Protein AF-A0A1A8B8C8-F1 (afdb_monomer)

Solvent-accessible surface area (backbone atoms only — not comparable to full-atom values): 16300 Å² total; per-residue (Å²): 107,72,62,60,54,46,64,74,35,73,63,42,61,45,40,75,76,44,32,48,76,72,12,60,69,81,71,80,80,69,84,90,75,93,79,81,90,86,84,92,74,84,78,77,82,74,82,76,40,44,50,85,82,55,49,75,66,53,51,50,51,52,51,44,52,51,49,52,54,51,50,50,56,37,39,75,72,53,24,29,46,66,52,97,85,67,53,76,43,76,30,70,55,30,48,44,33,63,75,56,69,55,53,68,74,34,51,59,53,58,73,66,64,87,26,77,46,47,61,67,50,50,47,54,54,61,29,66,29,61,90,50,68,84,53,76,72,57,79,86,54,41,62,62,53,34,45,41,39,58,50,95,91,53,86,45,31,89,76,58,67,81,82,71,71,82,45,38,42,51,48,46,36,51,42,54,35,26,46,28,67,70,48,89,68,84,52,66,68,60,44,52,49,40,54,53,47,43,67,53,40,35,44,52,31,44,44,50,24,56,49,49,68,71,48,91,63,93,27,62,55,24,31,52,33,29,46,50,48,25,49,22,44,70,56,49,29,44,94,85,43,50,58,50,54,45,67,43,86,93,36,47,71,69,57,24,48,52,36,41,76,73,66,39,38,43,68,69,51,55,70,70,46,57,70,74,68,74,75,109

Secondary structure (DSSP, 8-state):
-HHHHHHTSHHHHHHHH-HHHH-S------------------------S--TT--HHHHHHHHHHHHHHHHHHHHHTTSEEE-TT--EEE-HHHHHHHHHT--HHHHHHHTT--S---HHHHHHHHHT-GGGTT----TTTHHHHHHHH--SSS---SSPPSSS--SHHHHHHHHHHHHHTT-----HHHHHHHHHHHHHHHHHHHHHHHHHHT-SS--HHHHHHHHHHHHHHHHTS-TT-S-GGGGSTT--HHHHHHHHHTT--SHHHHHHS-HHHH--

Organism: Nothobranchius furzeri (NCBI:txid105023)

Sequence (280 aa):
MALDWIRSTYLYIRALKNPTHYGQSVTRRSPSSNCGQLLMDPPLHFSSGFSADLDRCGIEAKLQELCLKNLNALSAIDLIRMDEDINIKPTEAGRLMARFCIAFDTMEQFSKVVGTESLFDLVSLVSKSREFSDIQLRVNEKRALNTLNRDKNRRTIRFPLEGKIKTSEMKVNCLIQAQMSSISIQDFGLTQDTAKIFRIGMRISKCLSEFLSHRSEAVFPALLNSLILAKCFRAKIWENSHFVS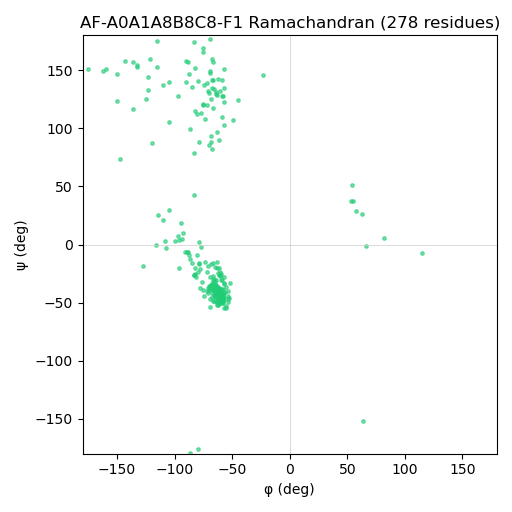KQLEKIGQTLSTAMVNAGLTTFSQIEQTNPRELEL

pLDDT: mean 87.82, std 18.14, range [27.75, 98.75]

Structure (mmCIF, N/CA/C/O backbone):
data_AF-A0A1A8B8C8-F1
#
_entry.id   AF-A0A1A8B8C8-F1
#
loop_
_atom_site.group_PDB
_atom_site.id
_atom_site.type_symbol
_atom_site.label_atom_id
_atom_site.label_alt_id
_atom_site.label_comp_id
_atom_site.label_asym_id
_atom_site.label_entity_id
_atom_site.label_seq_id
_atom_site.pdbx_PDB_ins_code
_atom_site.Cartn_x
_atom_site.Cartn_y
_atom_site.Cartn_z
_atom_site.occupancy
_atom_site.B_iso_or_equiv
_atom_site.auth_seq_id
_atom_site.auth_comp_id
_atom_site.auth_asym_id
_atom_site.auth_atom_id
_atom_site.pdbx_PDB_model_num
ATOM 1 N N . MET A 1 1 ? 23.847 -11.442 -20.830 1.00 74.56 1 MET A N 1
ATOM 2 C CA . MET A 1 1 ? 22.915 -11.925 -19.778 1.00 74.56 1 MET A CA 1
ATOM 3 C C . MET A 1 1 ? 21.501 -11.349 -19.895 1.00 74.56 1 MET A C 1
ATOM 5 O O . MET A 1 1 ? 20.608 -12.098 -20.264 1.00 74.56 1 MET A O 1
ATOM 9 N N . ALA A 1 2 ? 21.247 -10.059 -19.615 1.00 84.75 2 ALA A N 1
ATOM 10 C CA . ALA A 1 2 ? 19.875 -9.511 -19.651 1.00 84.75 2 ALA A CA 1
ATOM 11 C C . ALA A 1 2 ? 19.244 -9.531 -21.060 1.00 84.75 2 ALA A C 1
ATOM 13 O O . ALA A 1 2 ? 18.091 -9.923 -21.223 1.00 84.75 2 ALA A O 1
ATOM 14 N N . LEU A 1 3 ? 20.021 -9.173 -22.089 1.00 87.00 3 LEU A N 1
ATOM 15 C CA . LEU A 1 3 ? 19.570 -9.242 -23.482 1.00 87.00 3 LEU A CA 1
ATOM 16 C C . LEU A 1 3 ? 19.304 -10.688 -23.930 1.00 87.00 3 LEU A C 1
ATOM 18 O O . LEU A 1 3 ? 18.315 -10.942 -24.609 1.00 87.00 3 LEU A O 1
ATOM 22 N N . ASP A 1 4 ? 20.136 -11.642 -23.506 1.00 90.81 4 ASP A N 1
ATOM 23 C CA . ASP A 1 4 ? 19.942 -13.068 -23.813 1.00 90.81 4 ASP A CA 1
ATOM 24 C C . ASP A 1 4 ? 18.659 -13.607 -23.186 1.00 90.81 4 ASP A C 1
ATOM 26 O O . ASP A 1 4 ? 17.907 -14.337 -23.830 1.00 90.81 4 ASP A O 1
ATOM 30 N N . TRP A 1 5 ? 18.351 -13.170 -21.963 1.00 91.44 5 TRP A N 1
ATOM 31 C CA . TRP A 1 5 ? 17.059 -13.450 -21.355 1.00 91.44 5 TRP A CA 1
ATOM 32 C C . TRP A 1 5 ? 15.914 -12.847 -22.178 1.00 91.44 5 TRP A C 1
ATOM 34 O O . TRP A 1 5 ? 14.986 -13.581 -22.512 1.00 91.44 5 TRP A O 1
ATOM 44 N N . ILE A 1 6 ? 15.990 -11.576 -22.602 1.00 91.62 6 ILE A N 1
ATOM 45 C CA . ILE A 1 6 ? 14.955 -10.969 -23.464 1.00 91.62 6 ILE A CA 1
ATOM 46 C C . ILE A 1 6 ? 14.761 -11.766 -24.758 1.00 91.62 6 ILE A C 1
ATOM 48 O O . ILE A 1 6 ? 13.614 -12.000 -25.140 1.00 91.62 6 ILE A O 1
ATOM 52 N N . ARG A 1 7 ? 15.838 -12.230 -25.404 1.00 92.19 7 ARG A N 1
ATOM 53 C CA . ARG A 1 7 ? 15.776 -13.047 -26.633 1.00 92.19 7 ARG A CA 1
ATOM 54 C C . ARG A 1 7 ? 14.956 -14.332 -26.461 1.00 92.19 7 ARG A C 1
ATOM 56 O O . ARG A 1 7 ? 14.355 -14.796 -27.425 1.00 92.19 7 ARG A O 1
ATOM 63 N N . SER A 1 8 ? 14.880 -14.872 -25.243 1.00 94.56 8 SER A N 1
ATOM 64 C CA . SER A 1 8 ? 14.061 -16.050 -24.917 1.00 94.56 8 SER A CA 1
ATOM 65 C C . SER A 1 8 ? 12.570 -15.748 -24.693 1.00 94.56 8 SER A C 1
ATOM 67 O O . SER A 1 8 ? 11.760 -16.664 -24.566 1.00 94.56 8 SER A O 1
ATOM 69 N N . THR A 1 9 ? 12.178 -14.471 -24.630 1.00 94.88 9 THR A N 1
ATOM 70 C CA . THR A 1 9 ? 10.810 -14.070 -24.277 1.00 94.88 9 THR A CA 1
ATOM 71 C C . THR A 1 9 ? 9.873 -13.988 -25.480 1.00 94.88 9 THR A C 1
ATOM 73 O O . THR A 1 9 ? 10.268 -13.720 -26.617 1.00 94.88 9 THR A O 1
ATOM 76 N N . TYR A 1 10 ? 8.572 -14.097 -25.202 1.00 93.19 10 TYR A N 1
ATOM 77 C CA . TYR A 1 10 ? 7.525 -13.831 -26.191 1.00 93.19 10 TYR A CA 1
ATOM 78 C C . TYR A 1 10 ? 7.587 -12.400 -26.756 1.00 93.19 10 TYR A C 1
ATOM 80 O O . TYR A 1 10 ? 7.263 -12.188 -27.924 1.00 93.19 10 TYR A O 1
ATOM 88 N N . LEU A 1 11 ? 8.049 -11.425 -25.960 1.00 90.56 11 LEU A N 1
ATOM 89 C CA . LEU A 1 11 ? 8.234 -10.044 -26.408 1.00 90.56 11 LEU A CA 1
ATOM 90 C C . LEU A 1 11 ? 9.208 -9.966 -27.589 1.00 90.56 11 LEU A C 1
ATOM 92 O O . LEU A 1 11 ? 8.879 -9.323 -28.579 1.00 90.56 11 LEU A O 1
ATOM 96 N N . TYR A 1 12 ? 10.356 -10.649 -27.521 1.00 91.25 12 TYR A N 1
ATOM 97 C CA . TYR A 1 12 ? 11.343 -10.648 -28.607 1.00 91.25 12 TYR A CA 1
ATOM 98 C C . TYR A 1 12 ? 10.759 -11.221 -29.902 1.00 91.25 12 TYR A C 1
ATOM 100 O O . TYR A 1 12 ? 10.816 -10.577 -30.949 1.00 91.25 12 TYR A O 1
ATOM 108 N N . ILE A 1 13 ? 10.093 -12.378 -29.818 1.00 91.75 13 ILE A N 1
ATOM 109 C CA . ILE A 1 13 ? 9.438 -13.018 -30.972 1.00 91.75 13 ILE A CA 1
ATOM 110 C C . ILE A 1 13 ? 8.424 -12.067 -31.624 1.00 91.75 13 ILE A C 1
ATOM 112 O O . ILE A 1 13 ? 8.314 -12.006 -32.850 1.00 91.75 13 ILE A O 1
ATOM 116 N N . ARG A 1 14 ? 7.660 -11.324 -30.818 1.00 91.25 14 ARG A N 1
ATOM 117 C CA . ARG A 1 14 ? 6.633 -10.404 -31.316 1.00 91.25 14 ARG A CA 1
ATOM 118 C C . ARG A 1 14 ? 7.195 -9.092 -31.843 1.00 91.25 14 ARG A C 1
ATOM 120 O O . ARG A 1 14 ? 6.685 -8.616 -32.855 1.00 91.25 14 ARG A O 1
ATOM 127 N N . ALA A 1 15 ? 8.230 -8.552 -31.210 1.00 88.44 15 ALA A N 1
ATOM 128 C CA . ALA A 1 15 ? 8.924 -7.360 -31.678 1.00 88.44 15 ALA A CA 1
ATOM 129 C C . ALA A 1 15 ? 9.529 -7.589 -33.070 1.00 88.44 15 ALA A C 1
ATOM 131 O O . ALA A 1 15 ? 9.398 -6.722 -33.921 1.00 88.44 15 ALA A O 1
ATOM 132 N N . LEU A 1 16 ? 10.079 -8.780 -33.342 1.00 87.62 16 LEU A N 1
ATOM 133 C CA . LEU A 1 16 ? 10.578 -9.141 -34.676 1.00 87.62 16 LEU A CA 1
ATOM 134 C C . LEU A 1 16 ? 9.471 -9.259 -35.734 1.00 87.62 16 LEU A C 1
ATOM 136 O O . LEU A 1 16 ? 9.679 -8.894 -36.885 1.00 87.62 16 LEU A O 1
ATOM 140 N N . LYS A 1 17 ? 8.297 -9.785 -35.365 1.00 89.00 17 LYS A N 1
ATOM 141 C CA . LYS A 1 17 ? 7.188 -10.009 -36.312 1.00 89.00 17 LYS A CA 1
ATOM 142 C C . LYS A 1 17 ? 6.356 -8.759 -36.594 1.00 89.00 17 LYS A C 1
ATOM 144 O O . LYS A 1 17 ? 5.722 -8.688 -37.640 1.00 89.00 17 LYS A O 1
ATOM 149 N N . ASN A 1 18 ? 6.287 -7.822 -35.651 1.00 86.81 18 ASN A N 1
ATOM 150 C CA . ASN A 1 18 ? 5.537 -6.579 -35.813 1.00 86.81 18 ASN A CA 1
ATOM 151 C C . ASN A 1 18 ? 6.212 -5.419 -35.053 1.00 86.81 18 ASN A C 1
ATOM 153 O O . ASN A 1 18 ? 5.705 -5.008 -34.006 1.00 86.81 18 ASN A O 1
ATOM 157 N N . PRO A 1 19 ? 7.342 -4.890 -35.555 1.00 82.62 19 PRO A N 1
ATOM 158 C CA . PRO A 1 19 ? 8.134 -3.886 -34.841 1.00 82.62 19 PRO A CA 1
ATOM 159 C C . PRO A 1 19 ? 7.345 -2.603 -34.557 1.00 82.62 19 PRO A C 1
ATOM 161 O O . PRO A 1 19 ? 7.345 -2.114 -33.429 1.00 82.62 19 PRO A O 1
ATOM 164 N N . THR A 1 20 ? 6.584 -2.115 -35.543 1.00 82.25 20 THR A N 1
ATOM 165 C CA . THR A 1 20 ? 5.824 -0.852 -35.458 1.00 82.25 20 THR A CA 1
ATOM 166 C C . THR A 1 20 ? 4.874 -0.788 -34.261 1.00 82.25 20 THR A C 1
ATOM 168 O O . THR A 1 20 ? 4.755 0.255 -33.619 1.00 82.25 20 THR A O 1
ATOM 171 N N . HIS A 1 21 ? 4.243 -1.911 -33.904 1.00 83.06 21 HIS A N 1
ATOM 172 C CA . HIS A 1 21 ? 3.350 -1.999 -32.749 1.00 83.06 21 HIS A CA 1
ATOM 173 C C . HIS A 1 21 ? 4.082 -1.767 -31.419 1.00 83.06 21 HIS A C 1
ATOM 175 O O . HIS A 1 21 ? 3.535 -1.159 -30.503 1.00 83.06 21 HIS A O 1
ATOM 181 N N . TYR A 1 22 ? 5.321 -2.245 -31.294 1.00 79.19 22 TYR A N 1
ATOM 182 C CA . TYR A 1 22 ? 6.123 -2.095 -30.076 1.00 79.19 22 TYR A CA 1
ATOM 183 C C . TYR A 1 22 ? 6.911 -0.780 -30.051 1.00 79.19 22 TYR A C 1
ATOM 185 O O . TYR A 1 22 ? 7.482 -0.428 -29.021 1.00 79.19 22 TYR A O 1
ATOM 193 N N . GLY A 1 23 ? 6.933 -0.052 -31.173 1.00 66.62 23 GLY A N 1
ATOM 194 C CA . GLY A 1 23 ? 7.624 1.220 -31.348 1.00 66.62 23 GLY A CA 1
ATOM 195 C C . GLY A 1 23 ? 6.838 2.470 -31.011 1.00 66.62 23 GLY A C 1
ATOM 196 O O . GLY A 1 23 ? 7.403 3.556 -31.000 1.00 66.62 23 GLY A O 1
ATOM 197 N N . GLN A 1 24 ? 5.554 2.367 -30.706 1.00 55.25 24 GLN A N 1
ATOM 198 C CA . GLN A 1 24 ? 4.815 3.535 -30.250 1.00 55.25 24 GLN A CA 1
ATOM 199 C C . GLN A 1 24 ? 5.185 3.796 -28.791 1.00 55.25 24 GLN A C 1
ATOM 201 O O . GLN A 1 24 ? 4.911 2.985 -27.905 1.00 55.25 24 GLN A O 1
ATOM 206 N N . SER A 1 25 ? 5.858 4.916 -28.537 1.00 45.47 25 SER A N 1
ATOM 207 C CA . SER A 1 25 ? 6.185 5.334 -27.183 1.00 45.47 25 SER A CA 1
ATOM 208 C C . SER A 1 25 ? 4.897 5.455 -26.364 1.00 45.47 25 SER A C 1
ATOM 210 O O . SER A 1 25 ? 3.983 6.214 -26.689 1.00 45.47 25 SER A O 1
ATOM 212 N N . VAL A 1 26 ? 4.833 4.709 -25.258 1.00 39.47 26 VAL A N 1
ATOM 213 C CA . VAL A 1 26 ? 3.895 4.980 -24.167 1.00 39.47 26 VAL A CA 1
ATOM 214 C C . VAL A 1 26 ? 4.337 6.302 -23.545 1.00 39.47 26 VAL A C 1
ATOM 216 O O . VAL A 1 26 ? 5.069 6.344 -22.557 1.00 39.47 26 VAL A O 1
ATOM 219 N N . THR A 1 27 ? 3.936 7.412 -24.156 1.00 35.84 27 THR A N 1
ATOM 220 C CA . THR A 1 27 ? 3.904 8.699 -23.472 1.00 35.84 27 THR A CA 1
ATOM 221 C C . THR A 1 27 ? 2.975 8.509 -22.277 1.00 35.84 27 THR A C 1
ATOM 223 O O . THR A 1 27 ? 1.776 8.271 -22.436 1.00 35.84 27 THR A O 1
ATOM 226 N N . ARG A 1 28 ? 3.537 8.510 -21.059 1.00 34.06 28 ARG A N 1
ATOM 227 C CA . ARG A 1 28 ? 2.761 8.531 -19.812 1.00 34.06 28 ARG A CA 1
ATOM 228 C C . ARG A 1 28 ? 1.736 9.664 -19.945 1.00 34.06 28 ARG A C 1
ATOM 230 O O . ARG A 1 28 ? 2.107 10.831 -19.889 1.00 34.06 28 ARG A O 1
ATOM 237 N N . ARG A 1 29 ? 0.455 9.332 -20.136 1.00 27.75 29 ARG A N 1
ATOM 238 C CA . ARG A 1 29 ? -0.636 10.300 -19.989 1.00 27.75 29 ARG A CA 1
ATOM 239 C C . ARG A 1 29 ? -0.724 10.657 -18.509 1.00 27.75 29 ARG A C 1
ATOM 241 O O . ARG A 1 29 ? -1.379 9.960 -17.739 1.00 27.75 29 ARG A O 1
ATOM 248 N N . SER A 1 30 ? -0.044 11.724 -18.111 1.00 30.61 30 SER A N 1
ATOM 249 C CA . SER A 1 30 ? -0.405 12.466 -16.906 1.00 30.61 30 SER A CA 1
ATOM 250 C C . SER A 1 30 ? -1.822 13.032 -17.098 1.00 30.61 30 SER A C 1
ATOM 252 O O . SER A 1 30 ? -2.162 13.428 -18.219 1.00 30.61 30 SER A O 1
ATOM 254 N N . PRO A 1 31 ? -2.675 13.068 -16.061 1.00 34.56 31 PRO A N 1
ATOM 255 C CA . PRO A 1 31 ? -3.984 13.686 -16.181 1.00 34.56 31 PRO A CA 1
ATOM 256 C C . PRO A 1 31 ? -3.823 15.192 -16.414 1.00 34.56 31 PRO A C 1
ATOM 258 O O . PRO A 1 31 ? -3.031 15.863 -15.761 1.00 34.56 31 PRO A O 1
ATOM 261 N N . SER A 1 32 ? -4.582 15.685 -17.384 1.00 33.28 32 SER A N 1
ATOM 262 C CA . SER A 1 32 ? -4.651 17.062 -17.867 1.00 33.28 32 SER A CA 1
ATOM 263 C C . SER A 1 32 ? -4.716 18.128 -16.767 1.00 33.28 32 SER A C 1
ATOM 265 O O . SER A 1 32 ? -5.678 18.170 -15.997 1.00 33.28 32 SER A O 1
ATOM 267 N N . SER A 1 33 ? -3.775 19.070 -16.804 1.00 32.53 33 SER A N 1
ATOM 268 C CA . SER A 1 33 ? -3.939 20.426 -16.277 1.00 32.53 33 SER A CA 1
ATOM 269 C C . SER A 1 33 ? -3.359 21.425 -17.283 1.00 32.53 33 SER A C 1
ATOM 271 O O . SER A 1 33 ? -2.169 21.382 -17.584 1.00 32.53 33 SER A O 1
ATOM 273 N N . ASN A 1 34 ? -4.224 22.287 -17.821 1.00 36.62 34 ASN A N 1
ATOM 274 C CA . ASN A 1 34 ? -3.887 23.408 -18.700 1.00 36.62 34 ASN A CA 1
ATOM 275 C C . ASN A 1 34 ? -2.886 24.375 -18.043 1.00 36.62 34 ASN A C 1
ATOM 277 O O . ASN A 1 34 ? -3.140 24.820 -16.926 1.00 36.62 34 ASN A O 1
ATOM 281 N N . CYS A 1 35 ? -1.848 24.794 -18.775 1.00 29.64 35 CYS A N 1
ATOM 282 C CA . CYS A 1 35 ? -1.319 26.166 -18.745 1.00 29.64 35 CYS A CA 1
ATOM 283 C C . CYS A 1 35 ? -0.443 26.430 -19.989 1.00 29.64 35 CYS A C 1
ATOM 285 O O . CYS A 1 35 ? 0.111 25.494 -20.556 1.00 29.64 35 CYS A O 1
ATOM 287 N N . GLY A 1 36 ? -0.410 27.685 -20.441 1.00 30.64 36 GLY A N 1
ATOM 288 C CA . GLY A 1 36 ? -0.036 28.130 -21.790 1.00 30.64 36 GLY A CA 1
ATOM 289 C C . GLY A 1 36 ? 1.454 28.128 -22.180 1.00 30.64 36 GLY A C 1
ATOM 290 O O . GLY A 1 36 ? 2.340 28.043 -21.337 1.00 30.64 36 GLY A O 1
ATOM 291 N N . GLN A 1 37 ? 1.653 28.260 -23.504 1.00 30.78 37 GLN A N 1
ATOM 292 C CA . GLN A 1 37 ? 2.805 28.787 -24.277 1.00 30.78 37 GLN A CA 1
ATOM 293 C C . GLN A 1 37 ? 3.722 29.758 -23.485 1.00 30.78 37 GLN A C 1
ATOM 295 O O . GLN A 1 37 ? 3.198 30.551 -22.714 1.00 30.78 37 GLN A O 1
ATOM 300 N N . LEU A 1 38 ? 5.054 29.865 -23.621 1.00 28.75 38 LEU A N 1
ATOM 301 C CA . LEU A 1 38 ? 6.062 29.740 -24.700 1.00 28.75 38 LEU A CA 1
ATOM 302 C C . LEU A 1 38 ? 7.438 29.483 -24.014 1.00 28.75 38 LEU A C 1
ATOM 304 O O . LEU A 1 38 ? 7.618 29.925 -22.886 1.00 28.75 38 LEU A O 1
ATOM 308 N N . LEU A 1 39 ? 8.428 28.785 -24.585 1.00 28.89 39 LEU A N 1
ATOM 309 C CA . LEU A 1 39 ? 9.431 29.313 -25.528 1.00 28.89 39 LEU A CA 1
ATOM 310 C C . LEU A 1 39 ? 10.320 28.161 -26.045 1.00 28.89 39 LEU A C 1
ATOM 312 O O . LEU A 1 39 ? 10.503 27.149 -25.376 1.00 28.89 39 LEU A O 1
ATOM 316 N N . MET A 1 40 ? 10.816 28.351 -27.265 1.00 31.88 40 MET A N 1
ATOM 317 C CA . MET A 1 40 ? 11.578 27.424 -28.101 1.00 31.88 40 MET A CA 1
ATOM 318 C C . MET A 1 40 ? 12.933 27.002 -27.519 1.00 31.88 40 MET A C 1
ATOM 320 O O . MET A 1 40 ? 13.780 27.856 -27.291 1.00 31.88 40 MET A O 1
ATOM 324 N N . ASP A 1 41 ? 13.159 25.689 -27.481 1.00 30.14 41 ASP A N 1
ATOM 325 C CA . ASP A 1 41 ? 14.469 25.057 -27.665 1.00 30.14 41 ASP A CA 1
ATOM 326 C C . ASP A 1 41 ? 14.354 24.051 -28.833 1.00 30.14 41 ASP A C 1
ATOM 328 O O . ASP A 1 41 ? 13.286 23.455 -29.024 1.00 30.14 41 ASP A O 1
ATOM 332 N N . PRO A 1 42 ? 15.397 23.876 -29.666 1.00 32.47 42 PRO A N 1
ATOM 333 C CA . PRO A 1 42 ? 15.309 23.103 -30.904 1.00 32.47 42 PRO A CA 1
ATOM 334 C C . PRO A 1 42 ? 15.081 21.609 -30.612 1.00 32.47 42 PRO A C 1
ATOM 336 O O . PRO A 1 42 ? 15.776 21.037 -29.767 1.00 32.47 42 PRO A O 1
ATOM 339 N N . PRO A 1 43 ? 14.151 20.924 -31.306 1.00 37.50 43 PRO A N 1
ATOM 340 C CA . PRO A 1 43 ? 13.923 19.512 -31.058 1.00 37.50 43 PRO A CA 1
ATOM 341 C C . PRO A 1 43 ? 15.079 18.700 -31.648 1.00 37.50 43 PRO A C 1
ATOM 343 O O . PRO A 1 43 ? 15.169 18.496 -32.859 1.00 37.50 43 PRO A O 1
ATOM 346 N N . LEU A 1 44 ? 15.933 18.157 -30.779 1.00 32.03 44 LEU A N 1
ATOM 347 C CA . LEU A 1 44 ? 16.597 16.892 -31.075 1.00 32.03 44 LEU A CA 1
ATOM 348 C C . LEU A 1 44 ? 15.480 15.875 -31.330 1.00 32.03 44 LEU A C 1
ATOM 350 O O . LEU A 1 44 ? 14.809 15.431 -30.398 1.00 32.03 44 LEU A O 1
ATOM 354 N N . HIS A 1 45 ? 15.229 15.564 -32.601 1.00 36.19 45 HIS A N 1
ATOM 355 C CA . HIS A 1 45 ? 14.251 14.566 -33.017 1.00 36.19 45 HIS A CA 1
ATOM 356 C C . HIS A 1 45 ? 14.649 13.193 -32.455 1.00 36.19 45 HIS A C 1
ATOM 358 O O . HIS A 1 45 ? 15.382 12.418 -33.066 1.00 36.19 45 HIS A O 1
ATOM 364 N N . PHE A 1 46 ? 14.156 12.888 -31.258 1.00 35.78 46 PHE A N 1
ATOM 365 C CA . PHE A 1 46 ? 14.319 11.602 -30.600 1.00 35.78 46 PHE A CA 1
ATOM 366 C C . PHE A 1 46 ? 13.318 10.615 -31.216 1.00 35.78 46 PHE A C 1
ATOM 368 O O . PHE A 1 46 ? 12.186 10.465 -30.748 1.00 35.78 46 PHE A O 1
ATOM 375 N N . SER A 1 47 ? 13.719 9.944 -32.298 1.00 39.81 47 SER A N 1
ATOM 376 C CA . SER A 1 47 ? 12.973 8.802 -32.840 1.00 39.81 47 SER A CA 1
ATOM 377 C C . SER A 1 47 ? 13.100 7.619 -31.867 1.00 39.81 47 SER A C 1
ATOM 379 O O . SER A 1 47 ? 14.014 6.796 -31.929 1.00 39.81 47 SER A O 1
ATOM 381 N N . SER A 1 48 ? 12.215 7.602 -30.870 1.00 50.69 48 SER A N 1
ATOM 382 C CA . SER A 1 48 ? 12.203 6.673 -29.728 1.00 50.69 48 SER A CA 1
ATOM 383 C C . SER A 1 48 ? 11.303 5.452 -29.946 1.00 50.69 48 SER A C 1
ATOM 385 O O . SER A 1 48 ? 10.936 4.771 -28.990 1.00 50.69 48 SER A O 1
ATOM 387 N N . GLY A 1 49 ? 10.959 5.164 -31.200 1.00 53.09 49 GLY A N 1
ATOM 388 C CA . GLY A 1 49 ? 10.131 4.032 -31.578 1.00 53.09 49 GLY A CA 1
ATOM 389 C C . GLY A 1 49 ? 10.854 3.008 -32.434 1.00 53.09 49 GLY A C 1
ATOM 390 O O . GLY A 1 49 ? 11.779 3.345 -33.168 1.00 53.09 49 GLY A O 1
ATOM 391 N N . PHE A 1 50 ? 10.414 1.752 -32.365 1.00 56.34 50 PHE A N 1
ATOM 392 C CA . PHE A 1 50 ? 10.692 0.777 -33.407 1.00 56.34 50 PHE A CA 1
ATOM 393 C C . PHE A 1 50 ? 10.033 1.257 -34.719 1.00 56.34 50 PHE A C 1
ATOM 395 O O . PHE A 1 50 ? 8.822 1.102 -34.888 1.00 56.34 50 PHE A O 1
ATOM 402 N N . SER A 1 51 ? 10.782 1.917 -35.609 1.00 59.97 51 SER A N 1
ATOM 403 C CA . SER A 1 51 ? 10.269 2.324 -36.924 1.00 59.97 51 SER A CA 1
ATOM 404 C C . SER A 1 51 ? 10.005 1.097 -37.807 1.00 59.97 51 SER A C 1
ATOM 406 O O . SER A 1 51 ? 10.523 0.009 -37.548 1.00 59.97 51 SER A O 1
ATOM 408 N N . ALA A 1 52 ? 9.172 1.261 -38.841 1.00 57.88 52 ALA A N 1
ATOM 409 C CA . ALA A 1 52 ? 8.803 0.176 -39.756 1.00 57.88 52 ALA A CA 1
ATOM 410 C C . ALA A 1 52 ? 10.005 -0.432 -40.500 1.00 57.88 52 ALA A C 1
ATOM 412 O O . ALA A 1 52 ? 9.952 -1.601 -40.870 1.00 57.88 52 ALA A O 1
ATOM 413 N N . ASP A 1 53 ? 11.086 0.339 -40.640 1.00 62.66 53 ASP A N 1
ATOM 414 C CA . ASP A 1 53 ? 12.282 -0.026 -41.404 1.00 62.66 53 ASP A CA 1
ATOM 415 C C . ASP A 1 53 ? 13.417 -0.595 -40.537 1.00 62.66 53 ASP A C 1
ATOM 417 O O . ASP A 1 53 ? 14.530 -0.781 -41.027 1.00 62.66 53 ASP A O 1
ATOM 421 N N . LEU A 1 54 ? 13.185 -0.851 -39.241 1.00 69.81 54 LEU A N 1
ATOM 422 C CA . LEU A 1 54 ? 14.211 -1.486 -38.412 1.00 69.81 54 LEU A CA 1
ATOM 423 C C . LEU A 1 54 ? 14.367 -2.952 -38.796 1.00 69.81 54 LEU A C 1
ATOM 425 O O . LEU A 1 54 ? 13.452 -3.765 -38.649 1.00 69.81 54 LEU A O 1
ATOM 429 N N . ASP A 1 55 ? 15.578 -3.290 -39.212 1.00 80.25 55 ASP A N 1
ATOM 430 C CA . ASP A 1 55 ? 16.016 -4.664 -39.335 1.00 80.25 55 ASP A CA 1
ATOM 431 C C . ASP A 1 55 ? 16.171 -5.326 -37.950 1.00 80.25 55 ASP A C 1
ATOM 433 O O . ASP A 1 55 ? 16.003 -4.721 -36.882 1.00 80.25 55 ASP A O 1
ATOM 437 N N . ARG A 1 56 ? 16.505 -6.619 -37.955 1.00 83.94 56 ARG A N 1
ATOM 438 C CA . ARG A 1 56 ? 16.738 -7.385 -36.724 1.00 83.94 56 ARG A CA 1
ATOM 439 C C . ARG A 1 56 ? 17.778 -6.716 -35.817 1.00 83.94 56 ARG A C 1
ATOM 441 O O . ARG A 1 56 ? 17.591 -6.703 -34.601 1.00 83.94 56 ARG A O 1
ATOM 448 N N . CYS A 1 57 ? 18.845 -6.164 -36.396 1.00 85.38 57 CYS A N 1
ATOM 449 C CA . CYS A 1 57 ? 19.907 -5.479 -35.663 1.00 85.38 57 CYS A CA 1
ATOM 450 C C . CYS A 1 57 ? 19.383 -4.221 -34.961 1.00 85.38 57 CYS A C 1
ATOM 452 O O . CYS A 1 57 ? 19.656 -4.020 -33.778 1.00 85.38 57 CYS A O 1
ATOM 454 N N . GLY A 1 58 ? 18.568 -3.418 -35.644 1.00 84.94 58 GLY A N 1
ATOM 455 C CA . GLY A 1 58 ? 17.916 -2.244 -35.077 1.00 84.94 58 GLY A CA 1
ATOM 456 C C . GLY A 1 58 ? 16.971 -2.585 -33.921 1.00 84.94 58 GLY A C 1
ATOM 457 O O . GLY A 1 58 ? 16.969 -1.902 -32.895 1.00 84.94 58 GLY A O 1
ATOM 458 N N . ILE A 1 59 ? 16.213 -3.680 -34.037 1.00 85.12 59 ILE A N 1
ATOM 459 C CA . ILE A 1 59 ? 15.345 -4.171 -32.955 1.00 85.12 59 ILE A CA 1
ATOM 460 C C . ILE A 1 59 ? 16.176 -4.610 -31.744 1.00 85.12 59 ILE A C 1
ATOM 462 O O . ILE A 1 59 ? 15.849 -4.260 -30.608 1.00 85.12 59 ILE A O 1
ATOM 466 N N . GLU A 1 60 ? 17.266 -5.346 -31.967 1.00 88.94 60 GLU A N 1
ATOM 467 C CA . GLU A 1 60 ? 18.167 -5.761 -30.888 1.00 88.94 60 GLU A CA 1
ATOM 468 C C . GLU A 1 60 ? 18.833 -4.572 -30.197 1.00 88.94 60 GLU A C 1
ATOM 470 O O . GLU A 1 60 ? 18.862 -4.538 -28.967 1.00 88.94 60 GLU A O 1
ATOM 475 N N . ALA A 1 61 ? 19.268 -3.560 -30.952 1.00 88.38 61 ALA A N 1
ATOM 476 C CA . ALA A 1 61 ? 19.819 -2.328 -30.395 1.00 88.38 61 ALA A CA 1
ATOM 477 C C . ALA A 1 61 ? 18.803 -1.602 -29.496 1.00 88.38 61 ALA A C 1
ATOM 479 O O . ALA A 1 61 ? 19.143 -1.181 -28.390 1.00 88.38 61 ALA A O 1
ATOM 480 N N . LYS A 1 62 ? 17.530 -1.519 -29.908 1.00 87.12 62 LYS A N 1
ATOM 481 C CA . LYS A 1 62 ? 16.458 -0.928 -29.086 1.00 87.12 62 LYS A CA 1
ATOM 482 C C . LYS A 1 62 ? 16.145 -1.738 -27.829 1.00 87.12 62 LYS A C 1
ATOM 484 O O . LYS A 1 62 ? 15.904 -1.162 -26.769 1.00 87.12 62 LYS A O 1
ATOM 489 N N . LEU A 1 63 ? 16.167 -3.067 -27.908 1.00 90.00 63 LEU A N 1
ATOM 490 C CA . LEU A 1 63 ? 15.997 -3.921 -26.729 1.00 90.00 63 LEU A CA 1
ATOM 491 C C . LEU A 1 63 ? 17.190 -3.815 -25.773 1.00 90.00 63 LEU A C 1
ATOM 493 O O . LEU A 1 63 ? 17.001 -3.827 -24.557 1.00 90.00 63 LEU A O 1
ATOM 497 N N . GLN A 1 64 ? 18.404 -3.659 -26.299 1.00 89.94 64 GLN A N 1
ATOM 498 C CA . GLN A 1 64 ? 19.597 -3.391 -25.502 1.00 89.94 64 GLN A CA 1
ATOM 499 C C . GLN A 1 64 ? 19.522 -2.019 -24.816 1.00 89.94 64 GLN A C 1
ATOM 501 O O . GLN A 1 64 ? 19.804 -1.928 -23.622 1.00 89.94 64 GLN A O 1
ATOM 506 N N . GLU A 1 65 ? 19.077 -0.977 -25.525 1.00 89.44 65 GLU A N 1
ATOM 507 C CA . GLU A 1 65 ? 18.812 0.355 -24.963 1.00 89.44 65 GLU A CA 1
ATOM 508 C C . GLU A 1 65 ? 17.787 0.273 -23.818 1.00 89.44 65 GLU A C 1
ATOM 510 O O . GLU A 1 65 ? 18.005 0.816 -22.732 1.00 89.44 65 GLU A O 1
ATOM 515 N N . LEU A 1 66 ? 16.698 -0.479 -24.019 1.00 89.75 66 LEU A N 1
ATOM 516 C CA . LEU A 1 66 ? 15.685 -0.721 -22.993 1.00 89.75 66 LEU A CA 1
ATOM 517 C C . LEU A 1 66 ? 16.265 -1.453 -21.773 1.00 89.75 66 LEU A C 1
ATOM 519 O O . LEU A 1 66 ? 15.981 -1.053 -20.643 1.00 89.75 66 LEU A O 1
ATOM 523 N N . CYS A 1 67 ? 17.075 -2.498 -21.974 1.00 91.19 67 CYS A N 1
ATOM 524 C CA . CYS A 1 67 ? 17.781 -3.189 -20.891 1.00 91.19 67 CYS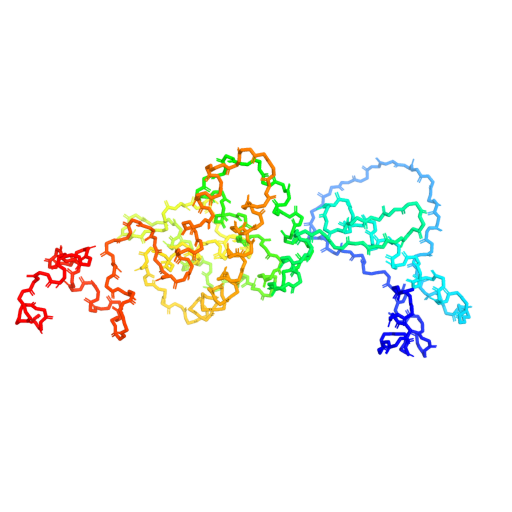 A CA 1
ATOM 525 C C . CYS A 1 67 ? 18.625 -2.212 -20.077 1.00 91.19 67 CYS A C 1
ATOM 527 O O . CYS A 1 67 ? 18.450 -2.123 -18.864 1.00 91.19 67 CYS A O 1
ATOM 529 N N . LEU A 1 68 ? 19.502 -1.459 -20.744 1.00 89.88 68 LEU A N 1
ATOM 530 C CA . LEU A 1 68 ? 20.420 -0.535 -20.086 1.00 89.88 68 LEU A CA 1
ATOM 531 C C . LEU A 1 68 ? 19.660 0.544 -19.309 1.00 89.88 68 LEU A C 1
ATOM 533 O O . LEU A 1 68 ? 19.972 0.806 -18.151 1.00 89.88 68 LEU A O 1
ATOM 537 N N . LYS A 1 69 ? 18.596 1.102 -19.896 1.00 91.69 69 LYS A N 1
ATOM 538 C CA . LYS A 1 69 ? 17.722 2.068 -19.222 1.00 91.69 69 LYS A CA 1
ATOM 539 C C . LYS A 1 69 ? 17.109 1.502 -17.938 1.00 91.69 69 LYS A C 1
ATOM 541 O O . LYS A 1 69 ? 17.110 2.184 -16.917 1.00 91.69 69 LYS A O 1
ATOM 546 N N . ASN A 1 70 ? 16.576 0.279 -17.977 1.00 93.31 70 ASN A N 1
ATOM 547 C CA . ASN A 1 70 ? 15.961 -0.339 -16.799 1.00 93.31 70 ASN A CA 1
ATOM 548 C C . ASN A 1 70 ? 17.003 -0.737 -15.745 1.00 93.31 70 ASN A C 1
ATOM 550 O O . ASN A 1 70 ? 16.753 -0.556 -14.559 1.00 93.31 70 ASN A O 1
ATOM 554 N N . LEU A 1 71 ? 18.177 -1.226 -16.155 1.00 93.44 71 LEU A N 1
ATOM 555 C CA . LEU A 1 71 ? 19.281 -1.524 -15.239 1.00 93.44 71 LEU A CA 1
ATOM 556 C C . LEU A 1 71 ? 19.767 -0.257 -14.527 1.00 93.44 71 LEU A C 1
ATOM 558 O O . LEU A 1 71 ? 19.882 -0.254 -13.305 1.00 93.44 71 LEU A O 1
ATOM 562 N N . ASN A 1 72 ? 19.943 0.843 -15.260 1.00 93.12 72 ASN A N 1
ATOM 563 C CA . ASN A 1 72 ? 20.303 2.132 -14.673 1.00 93.12 72 ASN A CA 1
ATOM 564 C C . ASN A 1 72 ? 19.230 2.628 -13.692 1.00 93.12 72 ASN A C 1
ATOM 566 O O . ASN A 1 72 ? 19.569 3.102 -12.613 1.00 93.12 72 ASN A O 1
ATOM 570 N N . ALA A 1 73 ? 17.941 2.466 -14.015 1.00 95.50 73 ALA A N 1
ATOM 571 C CA . ALA A 1 73 ? 16.851 2.825 -13.106 1.00 95.50 73 ALA A CA 1
ATOM 572 C C . ALA A 1 73 ? 16.850 1.979 -11.818 1.00 95.50 73 ALA A C 1
ATOM 574 O O . ALA A 1 73 ? 16.676 2.520 -10.730 1.00 95.50 73 ALA A O 1
ATOM 575 N N . LEU A 1 74 ? 17.089 0.666 -11.923 1.00 96.19 74 LEU A N 1
ATOM 576 C CA . LEU A 1 74 ? 17.230 -0.221 -10.762 1.00 96.19 74 LEU A CA 1
ATOM 577 C C . LEU A 1 74 ? 18.451 0.150 -9.909 1.00 96.19 74 LEU A C 1
ATOM 579 O O . LEU A 1 74 ? 18.365 0.151 -8.682 1.00 96.19 74 LEU A O 1
ATOM 583 N N . SER A 1 75 ? 19.574 0.479 -10.549 1.00 95.12 75 SER A N 1
ATOM 584 C CA . SER A 1 75 ? 20.803 0.881 -9.860 1.00 95.12 75 SER A CA 1
ATOM 585 C C . SER A 1 75 ? 20.658 2.235 -9.164 1.00 95.12 75 SER A C 1
ATOM 587 O O . SER A 1 75 ? 21.206 2.416 -8.082 1.00 95.12 75 SER A O 1
ATOM 589 N N . ALA A 1 76 ? 19.904 3.173 -9.746 1.00 95.12 76 ALA A N 1
ATOM 590 C CA . ALA A 1 76 ? 19.723 4.524 -9.209 1.00 95.12 76 ALA A CA 1
ATOM 591 C C . ALA A 1 76 ? 19.044 4.558 -7.829 1.00 95.12 76 ALA A C 1
ATOM 593 O O . ALA A 1 76 ? 19.237 5.512 -7.081 1.00 95.12 76 ALA A O 1
ATOM 594 N N . ILE A 1 77 ? 18.270 3.524 -7.484 1.00 95.12 77 ILE A N 1
ATOM 595 C CA . ILE A 1 77 ? 17.635 3.369 -6.166 1.00 95.12 77 ILE A CA 1
ATOM 596 C C . ILE A 1 77 ? 18.183 2.165 -5.379 1.00 95.12 77 ILE A C 1
ATOM 598 O O . ILE A 1 77 ? 17.487 1.613 -4.529 1.00 95.12 77 ILE A O 1
ATOM 602 N N . ASP A 1 78 ? 19.421 1.749 -5.678 1.00 94.31 78 ASP A N 1
ATOM 603 C CA . ASP A 1 78 ? 20.162 0.669 -5.002 1.00 94.31 78 ASP A CA 1
ATOM 604 C C . ASP A 1 78 ? 19.390 -0.665 -4.920 1.00 94.31 78 ASP A C 1
ATOM 606 O O . ASP A 1 78 ? 19.467 -1.396 -3.935 1.00 94.31 78 ASP A O 1
ATOM 610 N N . LEU A 1 79 ? 18.626 -1.025 -5.961 1.00 96.44 79 LEU A N 1
ATOM 611 C CA . LEU A 1 79 ? 18.020 -2.364 -6.077 1.00 96.44 79 LEU A CA 1
ATOM 612 C C . LEU A 1 79 ? 18.997 -3.389 -6.665 1.00 96.44 79 LEU A C 1
ATOM 614 O O . LEU A 1 79 ? 18.898 -4.592 -6.403 1.00 96.44 79 LEU A O 1
ATOM 618 N N . ILE A 1 80 ? 19.956 -2.916 -7.456 1.00 96.38 80 ILE A N 1
ATOM 619 C CA . ILE A 1 80 ? 21.069 -3.699 -7.987 1.00 96.38 80 ILE A CA 1
ATOM 620 C C . ILE A 1 80 ? 22.356 -2.889 -7.861 1.00 96.38 80 ILE A C 1
ATOM 622 O O . ILE A 1 80 ? 22.322 -1.662 -7.833 1.00 96.38 80 ILE A O 1
ATOM 626 N N . ARG A 1 81 ? 23.490 -3.584 -7.849 1.00 94.38 81 ARG A N 1
ATOM 627 C CA . ARG A 1 81 ? 24.813 -3.001 -8.071 1.00 94.38 81 ARG A CA 1
ATOM 628 C C . ARG A 1 81 ? 25.328 -3.471 -9.418 1.00 94.38 81 ARG A C 1
ATOM 630 O O . ARG A 1 81 ? 25.175 -4.648 -9.750 1.00 94.38 81 ARG A O 1
ATOM 637 N N . MET A 1 82 ? 25.921 -2.552 -10.160 1.00 90.31 82 MET A N 1
ATOM 638 C CA . MET A 1 82 ? 26.541 -2.801 -11.452 1.00 90.31 82 MET A CA 1
ATOM 639 C C . MET A 1 82 ? 27.985 -2.312 -11.365 1.00 90.31 82 MET A C 1
ATOM 641 O O . MET A 1 82 ? 28.206 -1.179 -10.941 1.00 90.31 82 MET A O 1
ATOM 645 N N . ASP A 1 83 ? 28.948 -3.179 -11.671 1.00 85.62 83 ASP A N 1
ATOM 646 C CA . ASP A 1 83 ? 30.359 -2.787 -11.760 1.00 85.62 83 ASP A CA 1
ATOM 647 C C . ASP A 1 83 ? 30.715 -2.251 -13.160 1.00 85.62 83 ASP A C 1
ATOM 649 O O . ASP A 1 83 ? 29.853 -2.150 -14.039 1.00 85.62 83 ASP A O 1
ATOM 653 N N . GLU A 1 84 ? 31.983 -1.874 -13.351 1.00 78.88 84 GLU A N 1
ATOM 654 C CA . GLU A 1 84 ? 32.507 -1.310 -14.605 1.00 78.88 84 GLU A CA 1
ATOM 655 C C . GLU A 1 84 ? 32.375 -2.279 -15.796 1.00 78.88 84 GLU A C 1
ATOM 657 O O . GLU A 1 84 ? 32.201 -1.838 -16.931 1.00 78.88 84 GLU A O 1
ATOM 662 N N . ASP A 1 85 ? 32.345 -3.588 -15.526 1.00 80.31 85 ASP A N 1
ATOM 663 C CA . ASP A 1 85 ? 32.196 -4.660 -16.516 1.00 80.31 85 ASP A CA 1
ATOM 664 C C . ASP A 1 85 ? 30.725 -5.088 -16.729 1.00 80.31 85 ASP A C 1
ATOM 666 O O . ASP A 1 85 ? 30.442 -6.088 -17.395 1.00 80.31 85 ASP A O 1
ATOM 670 N N . ILE A 1 86 ? 29.753 -4.341 -16.183 1.00 75.56 86 ILE A N 1
ATOM 671 C CA . ILE A 1 86 ? 28.306 -4.626 -16.275 1.00 75.56 86 ILE A CA 1
ATOM 672 C C . ILE A 1 86 ? 27.936 -5.966 -15.598 1.00 75.56 86 ILE A C 1
ATOM 674 O O . ILE A 1 86 ? 26.914 -6.596 -15.897 1.00 75.56 86 ILE A O 1
ATOM 678 N N . ASN A 1 87 ? 28.713 -6.414 -14.610 1.00 86.06 87 ASN A N 1
ATOM 679 C CA . ASN A 1 87 ? 28.283 -7.507 -13.749 1.00 86.06 87 ASN A CA 1
ATOM 680 C C . ASN A 1 87 ? 27.233 -6.991 -12.767 1.00 86.06 87 ASN A C 1
ATOM 682 O O . ASN A 1 87 ? 27.466 -6.096 -11.954 1.00 86.06 87 ASN A O 1
ATOM 686 N N . ILE A 1 88 ? 26.052 -7.597 -12.832 1.00 91.31 88 ILE A N 1
ATOM 687 C CA . ILE A 1 88 ? 24.896 -7.194 -12.037 1.00 91.31 88 ILE A CA 1
ATOM 688 C C . ILE A 1 88 ? 24.801 -8.084 -10.801 1.00 91.31 88 ILE A C 1
ATOM 690 O O . ILE A 1 88 ? 24.741 -9.310 -10.910 1.00 91.31 88 ILE A O 1
ATOM 694 N N . LYS A 1 89 ? 24.714 -7.470 -9.619 1.00 94.06 89 LYS A N 1
ATOM 695 C CA . LYS A 1 89 ? 24.448 -8.165 -8.353 1.00 94.06 89 LYS A CA 1
ATOM 696 C C . LYS A 1 89 ? 23.208 -7.583 -7.672 1.00 94.06 89 LYS A C 1
ATOM 698 O O . LYS A 1 89 ? 23.100 -6.363 -7.561 1.00 94.06 89 LYS A O 1
ATOM 703 N N . PRO A 1 90 ? 22.270 -8.415 -7.186 1.00 95.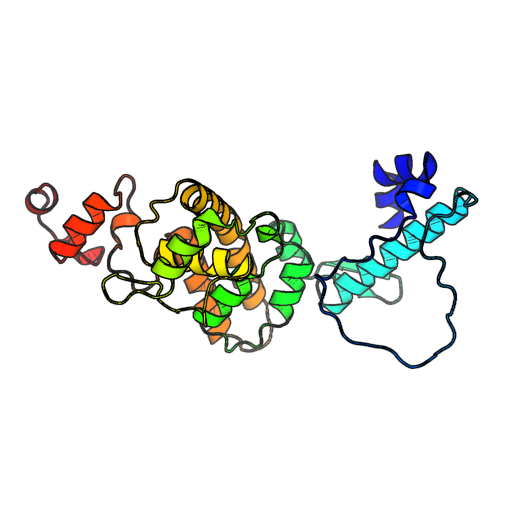56 90 PRO A N 1
ATOM 704 C CA . PRO A 1 90 ? 21.103 -7.913 -6.473 1.00 95.56 90 PRO A CA 1
ATOM 705 C C . PRO A 1 90 ? 21.497 -7.397 -5.086 1.00 95.56 90 PRO A C 1
ATOM 707 O O . PRO A 1 90 ? 22.271 -8.041 -4.366 1.00 95.56 90 PRO A O 1
ATOM 710 N N . THR A 1 91 ? 20.913 -6.274 -4.676 1.00 96.06 91 THR A N 1
ATOM 711 C CA . THR A 1 91 ? 20.964 -5.824 -3.279 1.00 96.06 91 THR A CA 1
ATOM 712 C C . THR A 1 91 ? 19.886 -6.528 -2.457 1.00 96.06 91 THR A C 1
ATOM 714 O O . THR A 1 91 ? 19.056 -7.269 -2.994 1.00 96.06 91 THR A O 1
ATOM 717 N N . GLU A 1 92 ? 19.875 -6.310 -1.141 1.00 95.38 92 GLU A N 1
ATOM 718 C CA . GLU A 1 92 ? 18.778 -6.819 -0.313 1.00 95.38 92 GLU A CA 1
ATOM 719 C C . GLU A 1 92 ? 17.447 -6.154 -0.681 1.00 95.38 92 GLU A C 1
ATOM 721 O O . GLU A 1 92 ? 16.438 -6.840 -0.803 1.00 95.38 92 GLU A O 1
ATOM 726 N N . ALA A 1 93 ? 17.449 -4.855 -0.991 1.00 96.12 93 ALA A N 1
ATOM 727 C CA . ALA A 1 93 ? 16.261 -4.155 -1.470 1.00 96.12 93 ALA A CA 1
ATOM 728 C C . ALA A 1 93 ? 15.709 -4.765 -2.773 1.00 96.12 93 ALA A C 1
ATOM 730 O O . ALA A 1 93 ? 14.503 -4.997 -2.886 1.00 96.12 93 ALA A O 1
ATOM 731 N N . GLY A 1 94 ? 16.583 -5.105 -3.729 1.00 97.38 94 GLY A N 1
ATOM 732 C CA . GLY A 1 94 ? 16.188 -5.815 -4.949 1.00 97.38 94 GLY A CA 1
ATOM 733 C C . GLY A 1 94 ? 15.639 -7.219 -4.680 1.00 97.38 94 GLY A C 1
ATOM 734 O O . GLY A 1 94 ? 14.635 -7.619 -5.275 1.00 97.38 94 GLY A O 1
ATOM 735 N N . ARG A 1 95 ? 16.242 -7.962 -3.740 1.00 97.75 95 ARG A N 1
ATOM 736 C CA . ARG A 1 95 ? 15.730 -9.276 -3.310 1.00 97.75 95 ARG A CA 1
ATOM 737 C C . ARG A 1 95 ? 14.350 -9.168 -2.672 1.00 97.75 95 ARG A C 1
ATOM 739 O O . ARG A 1 95 ? 13.485 -9.982 -2.985 1.00 97.75 95 ARG A O 1
ATOM 746 N N . LEU A 1 96 ? 14.121 -8.160 -1.831 1.00 97.88 96 LEU A N 1
ATOM 747 C CA . LEU A 1 96 ? 12.819 -7.887 -1.223 1.00 97.88 96 LEU A CA 1
ATOM 748 C C . LEU A 1 96 ? 11.764 -7.565 -2.283 1.00 97.88 96 LEU A C 1
ATOM 750 O O . LEU A 1 96 ? 10.696 -8.181 -2.275 1.00 97.88 96 LEU A O 1
ATOM 754 N N . MET A 1 97 ? 12.083 -6.680 -3.232 1.00 97.88 97 MET A N 1
ATOM 755 C CA . MET A 1 97 ? 11.197 -6.343 -4.350 1.00 97.88 97 MET A CA 1
ATOM 756 C C . MET A 1 97 ? 10.745 -7.600 -5.104 1.00 97.88 97 MET A C 1
ATOM 758 O O . MET A 1 97 ? 9.546 -7.797 -5.309 1.00 97.88 97 MET A O 1
ATOM 762 N N . ALA A 1 98 ? 11.689 -8.471 -5.478 1.00 97.62 98 ALA A N 1
ATOM 763 C CA . ALA A 1 98 ? 11.396 -9.707 -6.199 1.00 97.62 98 ALA A CA 1
ATOM 764 C C . ALA A 1 98 ? 10.609 -10.712 -5.340 1.00 97.62 98 ALA A C 1
ATOM 766 O O . ALA A 1 98 ? 9.610 -11.259 -5.798 1.00 97.62 98 ALA A O 1
ATOM 767 N N . ARG A 1 99 ? 11.016 -10.922 -4.081 1.00 97.88 99 ARG A N 1
ATOM 768 C CA . ARG A 1 99 ? 10.398 -11.893 -3.161 1.00 97.88 99 ARG A CA 1
ATOM 769 C C . ARG A 1 99 ? 8.954 -11.544 -2.823 1.00 97.88 99 ARG A C 1
ATOM 771 O O . ARG A 1 99 ? 8.115 -12.433 -2.710 1.00 97.88 99 ARG A O 1
ATOM 778 N N . PHE A 1 100 ? 8.669 -10.258 -2.647 1.00 97.94 100 PHE A N 1
ATOM 779 C CA . PHE A 1 100 ? 7.323 -9.781 -2.363 1.00 97.94 100 PHE A CA 1
ATOM 780 C C . PHE A 1 100 ? 6.536 -9.425 -3.624 1.00 97.94 100 PHE A C 1
ATOM 782 O O . PHE A 1 100 ? 5.345 -9.166 -3.508 1.00 97.94 100 PHE A O 1
ATOM 789 N N . CYS A 1 101 ? 7.136 -9.446 -4.815 1.00 97.69 101 CYS A N 1
ATOM 790 C CA . CYS A 1 101 ? 6.518 -8.987 -6.063 1.00 97.69 101 CYS A CA 1
ATOM 791 C C . CYS A 1 101 ? 5.987 -7.543 -5.962 1.00 97.69 101 CYS A C 1
ATOM 793 O O . CYS A 1 101 ? 4.815 -7.286 -6.258 1.00 97.69 101 CYS A O 1
ATOM 795 N N . ILE A 1 102 ? 6.835 -6.623 -5.497 1.00 98.31 102 ILE A N 1
ATOM 796 C CA . ILE A 1 102 ? 6.541 -5.184 -5.405 1.00 98.31 102 ILE A CA 1
ATOM 797 C C . ILE A 1 102 ? 6.955 -4.489 -6.703 1.00 98.31 102 ILE A C 1
ATOM 799 O O . ILE A 1 102 ? 7.984 -4.812 -7.295 1.00 98.31 102 ILE A O 1
ATOM 803 N N . ALA A 1 103 ? 6.146 -3.541 -7.168 1.00 98.19 103 ALA A N 1
ATOM 804 C CA . ALA A 1 103 ? 6.436 -2.762 -8.364 1.00 98.19 103 ALA A CA 1
ATOM 805 C C . ALA A 1 103 ? 7.613 -1.797 -8.138 1.00 98.19 103 ALA A C 1
ATOM 807 O O . ALA A 1 103 ? 7.772 -1.237 -7.054 1.00 98.19 103 ALA A O 1
ATOM 808 N N . PHE A 1 104 ? 8.391 -1.533 -9.194 1.00 98.00 104 PHE A N 1
ATOM 809 C CA . PHE A 1 104 ? 9.519 -0.592 -9.148 1.00 98.00 104 PHE A CA 1
ATOM 810 C C . PHE A 1 104 ? 9.104 0.792 -8.624 1.00 98.00 104 PHE A C 1
ATOM 812 O O . PHE A 1 104 ? 9.728 1.308 -7.704 1.00 98.00 104 PHE A O 1
ATOM 819 N N . ASP A 1 105 ? 7.998 1.346 -9.139 1.00 97.75 105 ASP A N 1
ATOM 820 C CA . ASP A 1 105 ? 7.472 2.651 -8.709 1.00 97.75 105 ASP A CA 1
ATOM 821 C C . ASP A 1 105 ? 7.174 2.694 -7.194 1.00 97.75 105 ASP A C 1
ATOM 823 O O . ASP A 1 105 ? 7.327 3.733 -6.558 1.00 97.75 105 ASP A O 1
ATOM 827 N N . THR A 1 106 ? 6.758 1.569 -6.601 1.00 98.38 106 THR A N 1
ATOM 828 C CA . THR A 1 106 ? 6.502 1.463 -5.156 1.00 98.38 106 THR A CA 1
ATOM 829 C C . THR A 1 106 ? 7.815 1.389 -4.370 1.00 98.38 106 THR A C 1
ATOM 831 O O . THR A 1 106 ? 7.943 2.046 -3.339 1.00 98.38 106 THR A O 1
ATOM 834 N N . MET A 1 107 ? 8.826 0.670 -4.870 1.00 98.00 107 MET A N 1
ATOM 835 C CA . MET A 1 107 ? 10.166 0.668 -4.263 1.00 98.00 107 MET A CA 1
ATOM 836 C C . MET A 1 107 ? 10.826 2.052 -4.310 1.00 98.00 107 MET A C 1
ATOM 838 O O . MET A 1 107 ? 11.466 2.453 -3.343 1.00 98.00 107 MET A O 1
ATOM 842 N N . GLU A 1 108 ? 10.610 2.816 -5.383 1.00 97.06 108 GLU A N 1
ATOM 843 C CA . GLU A 1 108 ? 11.068 4.207 -5.488 1.00 97.06 108 GLU A CA 1
ATOM 844 C C . GLU A 1 108 ? 10.390 5.122 -4.449 1.00 97.06 108 GLU A C 1
ATOM 846 O O . GLU A 1 108 ? 10.970 6.104 -3.991 1.00 97.06 108 GLU A O 1
ATOM 851 N N . GLN A 1 109 ? 9.152 4.825 -4.041 1.00 96.62 109 GLN A N 1
ATOM 852 C CA . GLN A 1 109 ? 8.525 5.523 -2.914 1.00 96.62 109 GLN A CA 1
ATOM 853 C C . GLN A 1 109 ? 9.160 5.109 -1.582 1.00 96.62 109 GLN A C 1
ATOM 855 O O . GLN A 1 109 ? 9.387 5.963 -0.728 1.00 96.62 109 GLN A O 1
ATOM 860 N N . PHE A 1 110 ? 9.483 3.826 -1.403 1.00 96.44 110 PHE A N 1
ATOM 861 C CA . PHE A 1 110 ? 10.128 3.338 -0.180 1.00 96.44 110 PHE A CA 1
ATOM 862 C C . PHE A 1 110 ? 11.523 3.937 0.016 1.00 96.44 110 PHE A C 1
ATOM 864 O O . PHE A 1 110 ? 11.880 4.277 1.142 1.00 96.44 110 PHE A O 1
ATOM 871 N N . SER A 1 111 ? 12.290 4.132 -1.060 1.00 94.25 111 SER A N 1
ATOM 872 C CA . SER A 1 111 ? 13.620 4.750 -0.987 1.00 94.25 111 SER A CA 1
ATOM 873 C C . SER A 1 111 ? 13.590 6.226 -0.567 1.00 94.25 111 SER A C 1
ATOM 875 O O . SER A 1 111 ? 14.618 6.755 -0.160 1.00 94.25 111 SER A O 1
ATOM 877 N N . LYS A 1 112 ? 12.426 6.888 -0.635 1.00 94.06 112 LYS A N 1
ATOM 878 C CA . LYS A 1 112 ? 12.230 8.291 -0.221 1.00 94.06 112 LYS A CA 1
ATOM 879 C C . LYS A 1 112 ? 11.868 8.448 1.260 1.00 94.06 112 LYS A C 1
ATOM 881 O O . LYS A 1 112 ? 11.782 9.576 1.733 1.00 94.06 112 LYS A O 1
ATOM 886 N N . VAL A 1 113 ? 11.639 7.347 1.978 1.00 94.75 113 VAL A N 1
ATOM 887 C CA . VAL A 1 113 ? 11.386 7.362 3.427 1.00 94.75 113 VAL A CA 1
ATOM 888 C C . VAL A 1 113 ? 12.642 7.884 4.133 1.00 94.75 113 VAL A C 1
ATOM 890 O O . VAL A 1 113 ? 13.740 7.415 3.847 1.00 94.75 113 VAL A O 1
ATOM 893 N N . VAL A 1 114 ? 12.517 8.839 5.050 1.00 92.81 114 VAL A N 1
ATOM 894 C CA . VAL A 1 114 ? 13.651 9.499 5.723 1.00 92.81 114 VAL A CA 1
ATOM 895 C C . VAL A 1 114 ? 13.990 8.893 7.087 1.00 92.81 114 VAL A C 1
ATOM 897 O O . VAL A 1 114 ? 15.120 9.032 7.540 1.00 92.81 114 VAL A O 1
ATOM 900 N N . GLY A 1 115 ? 13.060 8.175 7.725 1.00 93.94 115 GLY A N 1
ATOM 901 C CA . GLY A 1 115 ? 13.274 7.467 8.994 1.00 93.94 115 GLY A CA 1
ATOM 902 C C . GLY A 1 115 ? 12.454 7.983 10.182 1.00 93.94 115 GLY A C 1
ATOM 903 O O . GLY A 1 115 ? 12.449 7.343 11.237 1.00 93.94 115 GLY A O 1
ATOM 904 N N . THR A 1 116 ? 11.742 9.100 10.022 1.00 95.50 116 THR A N 1
ATOM 905 C CA . THR A 1 116 ? 10.932 9.763 11.064 1.00 95.50 116 THR A CA 1
ATOM 906 C C . THR A 1 116 ? 9.425 9.619 10.849 1.00 95.50 116 THR A C 1
ATOM 908 O O . THR A 1 116 ? 8.635 10.160 11.621 1.00 95.50 116 THR A O 1
ATOM 911 N N . GLU A 1 117 ? 9.018 8.877 9.821 1.00 97.00 117 GLU A N 1
ATOM 912 C CA . GLU A 1 117 ? 7.634 8.713 9.401 1.00 97.00 117 GLU A CA 1
ATOM 913 C C . GLU A 1 117 ? 6.760 8.155 10.520 1.00 97.00 117 GLU A C 1
ATOM 915 O O . GLU A 1 117 ? 7.026 7.102 11.114 1.00 97.00 117 GLU A O 1
ATOM 920 N N . SER A 1 118 ? 5.659 8.856 10.761 1.00 97.69 118 SER A N 1
ATOM 921 C CA . SER A 1 118 ? 4.594 8.415 11.643 1.00 97.69 118 SER A CA 1
ATOM 922 C C . SER A 1 118 ? 3.743 7.326 10.984 1.00 97.69 118 SER A C 1
ATOM 924 O O . SER A 1 118 ? 3.792 7.088 9.775 1.00 97.69 118 SER A O 1
ATOM 926 N N . LEU A 1 119 ? 2.874 6.687 11.769 1.00 97.69 119 LEU A N 1
ATOM 927 C CA . LEU A 1 119 ? 1.894 5.743 11.229 1.00 97.69 119 LEU A CA 1
ATOM 928 C C . LEU A 1 119 ? 0.982 6.388 10.165 1.00 97.69 119 LEU A C 1
ATOM 930 O O . LEU A 1 119 ? 0.612 5.726 9.197 1.00 97.69 119 LEU A O 1
ATOM 934 N N . PHE A 1 120 ? 0.654 7.677 10.313 1.00 97.81 120 PHE A N 1
ATOM 935 C CA . PHE A 1 120 ? -0.100 8.438 9.313 1.00 97.81 120 PHE A CA 1
ATOM 936 C C . PHE A 1 120 ? 0.659 8.530 7.984 1.00 97.81 120 PHE A C 1
ATOM 938 O O . PHE A 1 120 ? 0.091 8.231 6.928 1.00 97.81 120 PHE A O 1
ATOM 945 N N . ASP A 1 121 ? 1.948 8.873 8.043 1.00 98.19 121 ASP A N 1
ATOM 946 C CA . ASP A 1 121 ? 2.800 9.011 6.861 1.00 98.19 121 ASP A CA 1
ATOM 947 C C . ASP A 1 121 ? 2.929 7.677 6.126 1.00 98.19 121 ASP A C 1
ATOM 949 O O . ASP A 1 121 ? 2.767 7.620 4.908 1.00 98.19 121 ASP A O 1
ATOM 953 N N . LEU A 1 122 ? 3.114 6.575 6.860 1.00 98.44 122 LEU A N 1
ATOM 954 C CA . LEU A 1 122 ? 3.230 5.242 6.267 1.00 98.44 122 LEU A CA 1
ATOM 955 C C . LEU A 1 122 ? 1.911 4.737 5.663 1.00 98.44 122 LEU A C 1
ATOM 957 O O . LEU A 1 122 ? 1.925 4.089 4.616 1.00 98.44 122 LEU A O 1
ATOM 961 N N . VAL A 1 123 ? 0.759 5.053 6.264 1.00 98.56 123 VAL A N 1
ATOM 962 C CA . VAL A 1 123 ? -0.551 4.757 5.654 1.00 98.56 123 VAL A CA 1
ATOM 963 C C . VAL A 1 123 ? -0.725 5.555 4.362 1.00 98.56 123 VAL A C 1
ATOM 965 O O . VAL A 1 123 ? -1.183 5.006 3.358 1.00 98.56 123 VAL A O 1
ATOM 968 N N . SER A 1 124 ? -0.322 6.829 4.356 1.00 98.19 124 SER A N 1
ATOM 969 C CA . SER A 1 124 ? -0.324 7.675 3.158 1.00 98.19 124 SER A CA 1
ATOM 970 C C . SER A 1 124 ? 0.593 7.120 2.064 1.00 98.19 124 SER A C 1
ATOM 972 O O . SER A 1 124 ? 0.156 6.989 0.921 1.00 98.19 124 SER A O 1
ATOM 974 N N . LEU A 1 125 ? 1.813 6.709 2.422 1.00 98.44 125 LEU A N 1
ATOM 975 C CA . LEU A 1 125 ? 2.794 6.078 1.536 1.00 98.44 125 LEU A CA 1
ATOM 976 C C . LEU A 1 125 ? 2.228 4.804 0.889 1.00 98.44 125 LEU A C 1
ATOM 978 O O . LEU A 1 125 ? 2.170 4.705 -0.334 1.00 98.44 125 LEU A O 1
ATOM 982 N N . VAL A 1 126 ? 1.738 3.854 1.696 1.00 98.44 126 VAL A N 1
ATOM 983 C CA . VAL A 1 126 ? 1.167 2.590 1.196 1.00 98.44 126 VAL A CA 1
ATOM 984 C C . VAL A 1 126 ? -0.048 2.848 0.302 1.00 98.44 126 VAL A C 1
ATOM 986 O O . VAL A 1 126 ? -0.219 2.198 -0.722 1.00 98.44 126 VAL A O 1
ATOM 989 N N . SER A 1 127 ? -0.881 3.838 0.619 1.00 98.44 127 SER A N 1
ATOM 990 C CA . SER A 1 127 ? -2.071 4.146 -0.190 1.00 98.44 127 SER A CA 1
ATOM 991 C C . SER A 1 127 ? -1.754 4.635 -1.609 1.00 98.44 127 SER A C 1
ATOM 993 O O . SER A 1 127 ? -2.627 4.577 -2.476 1.00 98.44 127 SER A O 1
ATOM 995 N N . LYS A 1 128 ? -0.523 5.107 -1.847 1.00 98.06 128 LYS A N 1
ATOM 996 C CA . LYS A 1 128 ? -0.018 5.588 -3.144 1.00 98.06 128 LYS A CA 1
ATOM 997 C C . LYS A 1 128 ? 0.758 4.525 -3.927 1.00 98.06 128 LYS A C 1
ATOM 999 O O . LYS A 1 128 ? 1.303 4.823 -4.992 1.00 98.06 128 LYS A O 1
ATOM 1004 N N . SER A 1 129 ? 0.829 3.298 -3.415 1.00 98.31 129 SER A N 1
ATOM 1005 C CA . SER A 1 129 ? 1.571 2.214 -4.051 1.00 98.31 129 SER A CA 1
ATOM 1006 C C . SER A 1 129 ? 0.944 1.796 -5.388 1.00 98.31 129 SER A C 1
ATOM 1008 O O . SER A 1 129 ? -0.281 1.730 -5.544 1.00 98.31 129 SER A O 1
ATOM 1010 N N . ARG A 1 130 ? 1.793 1.479 -6.372 1.00 98.25 130 ARG A N 1
ATOM 1011 C CA . ARG A 1 130 ? 1.398 1.165 -7.756 1.00 98.25 130 ARG A CA 1
ATOM 1012 C C . ARG A 1 130 ? 0.491 -0.061 -7.854 1.00 98.25 130 ARG A C 1
ATOM 1014 O O . ARG A 1 130 ? -0.322 -0.162 -8.772 1.00 98.25 130 ARG A O 1
ATOM 1021 N N . GLU A 1 131 ? 0.583 -0.974 -6.900 1.00 98.50 131 GLU A N 1
ATOM 1022 C CA . GLU A 1 131 ? -0.241 -2.175 -6.790 1.00 98.50 131 GLU A CA 1
ATOM 1023 C C . GLU A 1 131 ? -1.738 -1.862 -6.630 1.00 98.50 131 GLU A C 1
ATOM 1025 O O . GLU A 1 131 ? -2.576 -2.722 -6.901 1.00 98.50 131 GLU A O 1
ATOM 1030 N N . PHE A 1 132 ? -2.086 -0.642 -6.210 1.00 98.38 132 PHE A N 1
ATOM 1031 C CA . PHE A 1 132 ? -3.469 -0.183 -6.102 1.00 98.38 132 PHE A CA 1
ATOM 1032 C C . PHE A 1 132 ? -3.973 0.556 -7.350 1.00 98.38 132 PHE A C 1
ATOM 1034 O O . PHE A 1 132 ? -5.107 1.029 -7.347 1.00 98.38 132 PHE A O 1
ATOM 1041 N N . SER A 1 133 ? -3.187 0.627 -8.431 1.00 96.62 133 SER A N 1
ATOM 1042 C CA . SER A 1 133 ? -3.542 1.378 -9.651 1.00 96.62 133 SER A CA 1
ATOM 1043 C C . SER A 1 133 ? -4.834 0.917 -10.340 1.00 96.62 133 SER A C 1
ATOM 1045 O O . SER A 1 133 ? -5.509 1.729 -10.968 1.00 96.62 133 SER A O 1
ATOM 1047 N N . ASP A 1 134 ? -5.234 -0.344 -10.164 1.00 95.19 134 ASP A N 1
ATOM 1048 C CA . ASP A 1 134 ? -6.511 -0.864 -10.674 1.00 95.19 134 ASP A CA 1
ATOM 1049 C C . ASP A 1 134 ? -7.738 -0.377 -9.884 1.00 95.19 134 ASP A C 1
ATOM 1051 O O . ASP A 1 134 ? -8.877 -0.583 -10.308 1.00 95.19 134 ASP A O 1
ATOM 1055 N N . ILE A 1 135 ? -7.544 0.183 -8.686 1.00 97.44 135 ILE A N 1
ATOM 1056 C CA . ILE A 1 135 ? -8.644 0.635 -7.835 1.00 97.44 135 ILE A CA 1
ATOM 1057 C C . ILE A 1 135 ? -9.066 2.020 -8.307 1.00 97.44 135 ILE A C 1
ATOM 1059 O O . ILE A 1 135 ? -8.325 2.997 -8.210 1.00 97.44 135 ILE A O 1
ATOM 1063 N N . GLN A 1 136 ? -10.293 2.113 -8.807 1.00 96.75 136 GLN A N 1
ATOM 1064 C CA . GLN A 1 136 ? -10.837 3.350 -9.353 1.00 96.75 136 GLN A CA 1
ATOM 1065 C C . GLN A 1 136 ? -11.835 3.988 -8.390 1.00 96.75 136 GLN A C 1
ATOM 1067 O O . GLN A 1 136 ? -12.642 3.292 -7.766 1.00 96.75 136 GLN A O 1
ATOM 1072 N N . LEU A 1 137 ? -11.784 5.318 -8.288 1.00 97.50 137 LEU A N 1
ATOM 1073 C CA . LEU A 1 137 ? -12.799 6.109 -7.600 1.00 97.50 137 LEU A CA 1
ATOM 1074 C C . LEU A 1 137 ? -14.013 6.319 -8.514 1.00 97.50 137 LEU A C 1
ATOM 1076 O O . LEU A 1 137 ? -13.944 7.046 -9.505 1.00 97.50 137 LEU A O 1
ATOM 1080 N N . ARG A 1 138 ? -15.143 5.723 -8.149 1.00 96.12 138 ARG A N 1
ATOM 1081 C CA . ARG A 1 138 ? -16.429 5.843 -8.845 1.00 96.12 138 ARG A CA 1
ATOM 1082 C C . ARG A 1 138 ? -17.237 7.012 -8.277 1.00 96.12 138 ARG A C 1
ATOM 1084 O O . ARG A 1 138 ? -17.010 7.477 -7.162 1.00 96.12 138 ARG A O 1
ATOM 1091 N N . VAL A 1 139 ? -18.183 7.543 -9.052 1.00 95.00 139 VAL A N 1
ATOM 1092 C CA . VAL A 1 139 ? -18.968 8.726 -8.643 1.00 95.00 139 VAL A CA 1
ATOM 1093 C C . VAL A 1 139 ? -19.949 8.394 -7.514 1.00 95.00 139 VAL A C 1
ATOM 1095 O O . VAL A 1 139 ? -20.065 9.161 -6.559 1.00 95.00 139 VAL A O 1
ATOM 1098 N N . ASN A 1 140 ? -20.616 7.244 -7.601 1.00 94.69 140 ASN A N 1
ATOM 1099 C CA . ASN A 1 140 ? -21.658 6.797 -6.671 1.00 94.69 140 ASN A CA 1
ATOM 1100 C C . ASN A 1 140 ? -21.142 6.507 -5.249 1.00 94.69 140 ASN A C 1
ATOM 1102 O O . ASN A 1 140 ? -21.876 6.685 -4.283 1.00 94.69 140 ASN A O 1
ATOM 1106 N N . GLU A 1 141 ? -19.870 6.146 -5.096 1.00 95.88 141 GLU A N 1
ATOM 1107 C CA . GLU A 1 141 ? -19.253 5.845 -3.795 1.00 95.88 141 GLU A CA 1
ATOM 1108 C C . GLU A 1 141 ? -18.691 7.087 -3.071 1.00 95.88 141 GLU A C 1
ATOM 1110 O O . GLU A 1 141 ? -18.406 7.032 -1.873 1.00 95.88 141 GLU A O 1
ATOM 1115 N N . LYS A 1 142 ? -18.567 8.242 -3.751 1.00 96.25 142 LYS A N 1
ATOM 1116 C CA . LYS A 1 142 ? -17.977 9.463 -3.162 1.00 96.25 142 LYS A CA 1
ATOM 1117 C C . LYS A 1 142 ? -18.712 9.921 -1.908 1.00 96.25 142 LYS A C 1
ATOM 1119 O O . LYS A 1 142 ? -18.069 10.397 -0.976 1.00 96.25 142 LYS A O 1
ATOM 1124 N N . ARG A 1 143 ? -20.044 9.814 -1.865 1.00 95.56 143 ARG A N 1
ATOM 1125 C CA . ARG A 1 143 ? -20.823 10.223 -0.684 1.00 95.56 143 ARG A CA 1
ATOM 1126 C C . ARG A 1 143 ? -20.450 9.369 0.529 1.00 95.56 143 ARG A C 1
ATOM 1128 O O . ARG A 1 143 ? -20.075 9.933 1.550 1.00 95.56 143 ARG A O 1
ATOM 1135 N N . ALA A 1 144 ? -20.481 8.044 0.382 1.00 96.19 144 ALA A N 1
ATOM 1136 C CA . ALA A 1 144 ? -20.139 7.105 1.449 1.00 96.19 144 ALA A CA 1
ATOM 1137 C C . ALA A 1 144 ? -18.697 7.303 1.941 1.00 96.19 144 ALA A C 1
ATOM 1139 O O . ALA A 1 144 ? -18.462 7.411 3.141 1.00 96.19 144 ALA A O 1
ATOM 1140 N N . LEU A 1 145 ? -17.745 7.453 1.015 1.00 97.62 145 LEU A N 1
ATOM 1141 C CA . LEU A 1 145 ? -16.344 7.727 1.334 1.00 97.62 145 LEU A CA 1
ATOM 1142 C C . LEU A 1 145 ? -16.170 9.037 2.122 1.00 97.62 145 LEU A C 1
ATOM 1144 O O . LEU A 1 145 ? -15.433 9.077 3.103 1.00 97.62 145 LEU A O 1
ATOM 1148 N N . ASN A 1 146 ? -16.865 10.113 1.740 1.00 97.31 146 ASN A N 1
ATOM 1149 C CA . ASN A 1 146 ? -16.776 11.379 2.473 1.00 97.31 146 ASN A CA 1
ATOM 1150 C C . ASN A 1 146 ? -17.395 11.294 3.878 1.00 97.31 146 ASN A C 1
ATOM 1152 O O . ASN A 1 146 ? -16.853 11.912 4.788 1.00 97.31 146 ASN A O 1
ATOM 1156 N N . THR A 1 147 ? -18.450 10.495 4.074 1.00 96.56 147 THR A N 1
ATOM 1157 C CA . THR A 1 147 ? -18.996 10.194 5.410 1.00 96.56 147 THR A CA 1
ATOM 1158 C C . THR A 1 147 ? -18.004 9.404 6.269 1.00 96.56 147 THR A C 1
ATOM 1160 O O . THR A 1 147 ? -17.872 9.691 7.453 1.00 96.56 147 THR A O 1
ATOM 1163 N N . LEU A 1 148 ? -17.266 8.446 5.693 1.00 97.19 148 LEU A N 1
ATOM 1164 C CA . LEU A 1 148 ? -16.182 7.755 6.408 1.00 97.19 148 LEU A CA 1
ATOM 1165 C C . LEU A 1 148 ? -15.043 8.718 6.780 1.00 97.19 148 LEU A C 1
ATOM 1167 O O . LEU A 1 148 ? -14.440 8.574 7.843 1.00 97.19 148 LEU A O 1
ATOM 1171 N N . ASN A 1 149 ? -14.754 9.695 5.913 1.00 97.12 149 ASN A N 1
ATOM 1172 C CA . ASN A 1 149 ? -13.693 10.676 6.119 1.00 97.12 149 ASN A CA 1
ATOM 1173 C C . ASN A 1 149 ? -14.007 11.661 7.256 1.00 97.12 149 ASN A C 1
ATOM 1175 O O . ASN A 1 149 ? -13.182 11.850 8.147 1.00 97.12 149 ASN A O 1
ATOM 1179 N N . ARG A 1 150 ? -15.175 12.321 7.204 1.00 95.44 150 ARG A N 1
ATOM 1180 C CA . ARG A 1 150 ? -15.608 13.347 8.168 1.00 95.44 150 ARG A CA 1
ATOM 1181 C C . ARG A 1 150 ? -17.135 13.351 8.289 1.00 95.44 150 ARG A C 1
ATOM 1183 O O . ARG A 1 150 ? -17.832 13.584 7.305 1.00 95.44 150 ARG A O 1
ATOM 1190 N N . ASP A 1 151 ? -17.644 13.170 9.501 1.00 94.31 151 ASP A N 1
ATOM 1191 C CA . ASP A 1 151 ? -19.066 13.218 9.839 1.00 94.31 151 ASP A CA 1
ATOM 1192 C C . ASP A 1 151 ? -19.216 13.695 11.290 1.00 94.31 151 ASP A C 1
ATOM 1194 O O . ASP A 1 151 ? -18.349 13.431 12.120 1.00 94.31 151 ASP A O 1
ATOM 1198 N N . LYS A 1 152 ? -20.285 14.439 11.596 1.00 89.75 152 LYS A N 1
ATOM 1199 C CA . LYS A 1 152 ? -20.500 15.006 12.940 1.00 89.75 152 LYS A CA 1
ATOM 1200 C C . LYS A 1 152 ? -21.123 14.011 13.920 1.00 89.75 152 LYS A C 1
ATOM 1202 O O . LYS A 1 152 ? -20.968 14.172 15.122 1.00 89.75 152 LYS A O 1
ATOM 1207 N N . ASN A 1 153 ? -21.844 13.019 13.406 1.00 91.44 153 ASN A N 1
ATOM 1208 C CA . ASN A 1 153 ? -22.722 12.148 14.185 1.00 91.44 153 ASN A CA 1
ATOM 1209 C C . ASN A 1 153 ? -22.257 10.687 14.167 1.00 91.44 153 ASN A C 1
ATOM 1211 O O . ASN A 1 153 ? -22.919 9.815 14.728 1.00 91.44 153 ASN A O 1
ATOM 1215 N N . ARG A 1 154 ? -21.159 10.387 13.468 1.00 89.56 154 ARG A N 1
ATOM 1216 C CA . ARG A 1 154 ? -20.659 9.029 13.258 1.00 89.56 154 ARG A CA 1
ATOM 1217 C C . ARG A 1 154 ? -19.169 8.964 13.528 1.00 89.56 154 ARG A C 1
ATOM 1219 O O . ARG A 1 154 ? -18.437 9.926 13.325 1.00 89.56 154 ARG A O 1
ATOM 1226 N N . ARG A 1 155 ? -18.712 7.780 13.930 1.00 91.25 155 ARG A N 1
ATOM 1227 C CA . ARG A 1 155 ? -17.285 7.475 14.015 1.00 91.25 155 ARG A CA 1
ATOM 1228 C C . ARG A 1 155 ? -16.667 7.524 12.617 1.00 91.25 155 ARG A C 1
ATOM 1230 O O . ARG A 1 155 ? -17.164 6.866 11.704 1.00 91.25 155 ARG A O 1
ATOM 1237 N N . THR A 1 156 ? -15.570 8.257 12.480 1.00 96.00 156 THR A N 1
ATOM 1238 C CA . THR A 1 156 ? -14.819 8.411 11.228 1.00 96.00 156 THR A CA 1
ATOM 1239 C C . THR A 1 156 ? -13.419 7.820 11.325 1.00 96.00 156 THR A C 1
ATOM 1241 O O . THR A 1 156 ? -12.998 7.326 12.375 1.00 96.00 156 THR A O 1
ATOM 1244 N N . ILE A 1 157 ? -12.700 7.831 10.204 1.00 97.56 157 ILE A N 1
ATOM 1245 C CA . ILE A 1 157 ? -11.306 7.384 10.139 1.00 97.56 157 ILE A CA 1
ATOM 1246 C C . ILE A 1 157 ? -10.405 8.156 11.121 1.00 97.56 157 ILE A C 1
ATOM 1248 O O . ILE 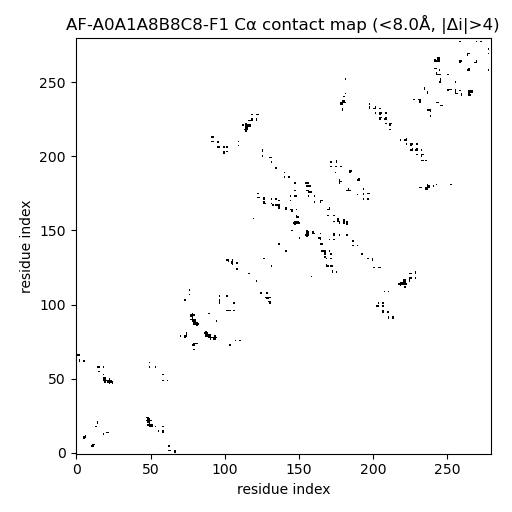A 1 157 ? -10.679 9.310 11.452 1.00 97.56 157 ILE A O 1
ATOM 1252 N N . ARG A 1 158 ? -9.330 7.503 11.587 1.00 97.00 158 ARG A N 1
ATOM 1253 C CA . ARG A 1 158 ? -8.417 8.023 12.626 1.00 97.00 158 ARG A CA 1
ATOM 1254 C C . ARG A 1 158 ? -7.669 9.278 12.178 1.00 97.00 158 ARG A C 1
ATOM 1256 O O . ARG A 1 158 ? -7.467 10.185 12.977 1.00 97.00 158 ARG A O 1
ATOM 1263 N N . PHE A 1 159 ? -7.273 9.318 10.912 1.00 97.6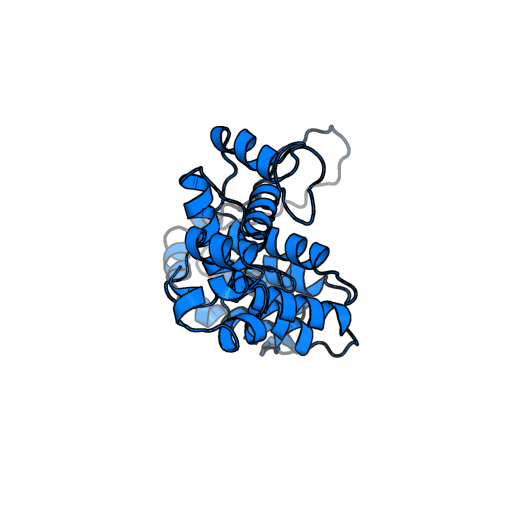9 159 PHE A N 1
ATOM 1264 C CA . PHE A 1 159 ? -6.548 10.409 10.279 1.00 97.69 159 PHE A CA 1
ATOM 1265 C C . PHE A 1 159 ? -7.379 10.965 9.110 1.00 97.69 159 PHE A C 1
ATOM 1267 O O . PHE A 1 159 ? -7.249 10.491 7.975 1.00 97.69 159 PHE A O 1
ATOM 1274 N N . PRO A 1 160 ? -8.279 11.935 9.367 1.00 97.25 160 PRO A N 1
ATOM 1275 C CA . PRO A 1 160 ? -9.123 12.517 8.332 1.00 97.25 160 PRO A CA 1
ATOM 1276 C C . PRO A 1 160 ? -8.307 13.147 7.203 1.00 97.25 160 PRO A C 1
ATOM 1278 O O . PRO A 1 160 ? -7.471 14.019 7.428 1.00 97.25 160 PRO A O 1
ATOM 1281 N N . LEU A 1 161 ? -8.617 12.766 5.969 1.00 97.44 161 LEU A N 1
ATOM 1282 C CA . LEU A 1 161 ? -8.047 13.365 4.770 1.00 97.44 161 LEU A CA 1
ATOM 1283 C C . LEU A 1 161 ? -8.560 14.796 4.597 1.00 97.44 161 LEU A C 1
ATOM 1285 O O . LEU A 1 161 ? -9.688 15.134 4.988 1.00 97.44 161 LEU A O 1
ATOM 1289 N N . GLU A 1 162 ? -7.735 15.641 3.994 1.00 95.81 162 GLU A N 1
ATOM 1290 C CA . GLU A 1 162 ? -8.092 17.023 3.699 1.00 95.81 162 GLU A CA 1
ATOM 1291 C C . GLU A 1 162 ? -9.150 17.112 2.595 1.00 95.81 162 GLU A C 1
ATOM 1293 O O . GLU A 1 162 ? -9.043 16.510 1.525 1.00 95.81 162 GLU A O 1
ATOM 1298 N N . GLY A 1 163 ? -10.196 17.893 2.864 1.00 95.25 163 GLY A N 1
ATOM 1299 C CA . GLY A 1 163 ? -11.276 18.131 1.915 1.00 95.25 163 GLY A CA 1
ATOM 1300 C C . GLY A 1 163 ? -12.085 16.880 1.553 1.00 95.25 163 GLY A C 1
ATOM 1301 O O . GLY A 1 163 ? -12.276 15.962 2.353 1.00 95.25 163 GLY A O 1
ATOM 1302 N N . LYS A 1 164 ? -12.637 16.894 0.333 1.00 97.00 164 LYS A N 1
ATOM 1303 C CA . LYS A 1 164 ? -13.438 15.790 -0.212 1.00 97.00 164 LYS A CA 1
ATOM 1304 C C . LYS A 1 164 ? -12.547 14.759 -0.899 1.00 97.00 164 LYS A C 1
ATOM 1306 O O . LYS A 1 164 ? -11.602 15.138 -1.584 1.00 97.00 164 LYS A O 1
ATOM 1311 N N . ILE A 1 165 ? -12.926 13.484 -0.829 1.00 97.81 165 ILE A N 1
ATOM 1312 C CA . ILE A 1 165 ? -12.247 12.393 -1.544 1.00 97.81 165 ILE A CA 1
ATOM 1313 C C . ILE A 1 165 ? -12.426 12.555 -3.058 1.00 97.81 165 ILE A C 1
ATOM 1315 O O . ILE A 1 165 ? -13.549 12.538 -3.575 1.00 97.81 165 ILE A O 1
ATOM 1319 N N . LYS A 1 166 ? -11.301 12.741 -3.758 1.00 97.19 166 LYS A N 1
ATOM 1320 C CA . LYS A 1 166 ? -11.247 13.069 -5.194 1.00 97.19 166 LYS A CA 1
ATOM 1321 C C . LYS A 1 166 ? -10.349 12.147 -6.019 1.00 97.19 166 LYS A C 1
ATOM 1323 O O . LYS A 1 166 ? -10.523 12.115 -7.233 1.00 97.19 166 LYS A O 1
ATOM 1328 N N . THR A 1 167 ? -9.435 11.404 -5.397 1.00 97.81 167 THR A N 1
ATOM 1329 C CA . THR A 1 167 ? -8.486 10.519 -6.092 1.00 97.81 167 THR A CA 1
ATOM 1330 C C . THR A 1 167 ? -8.622 9.068 -5.627 1.00 97.81 167 THR A C 1
ATOM 1332 O O . THR A 1 167 ? -9.148 8.799 -4.542 1.00 97.81 167 THR A O 1
ATOM 1335 N N . SER A 1 168 ? -8.135 8.123 -6.438 1.00 97.81 168 SER A N 1
ATOM 1336 C CA . SER A 1 168 ? -8.058 6.706 -6.056 1.00 97.81 168 SER A CA 1
ATOM 1337 C C . SER A 1 168 ? -7.188 6.485 -4.816 1.00 97.81 168 SER A C 1
ATOM 1339 O O . SER A 1 168 ? -7.562 5.707 -3.947 1.00 97.81 168 SER A O 1
ATOM 1341 N N . GLU A 1 169 ? -6.083 7.218 -4.682 1.00 98.06 169 GLU A N 1
ATOM 1342 C CA . GLU A 1 169 ? -5.195 7.153 -3.511 1.00 98.06 169 GLU A CA 1
ATOM 1343 C C . GLU A 1 169 ? -5.932 7.551 -2.224 1.00 98.06 169 GLU A C 1
ATOM 1345 O O . GLU A 1 169 ? -5.842 6.861 -1.210 1.00 98.06 169 GLU A O 1
ATOM 1350 N N . MET A 1 170 ? -6.735 8.624 -2.272 1.00 98.50 170 MET A N 1
ATOM 1351 C CA . MET A 1 170 ? -7.571 9.041 -1.140 1.00 98.50 170 MET A CA 1
ATOM 1352 C C . MET A 1 170 ? -8.615 7.980 -0.785 1.00 98.50 170 MET A C 1
ATOM 1354 O O . MET A 1 170 ? -8.879 7.748 0.393 1.00 98.50 170 MET A O 1
ATOM 1358 N N . LYS A 1 171 ? -9.210 7.323 -1.789 1.00 98.56 171 LYS A N 1
ATOM 1359 C CA . LYS A 1 171 ? -10.133 6.205 -1.566 1.00 98.56 171 LYS A CA 1
ATOM 1360 C C . LYS A 1 171 ? -9.430 5.046 -0.864 1.00 98.56 171 LYS A C 1
ATOM 1362 O O . LYS A 1 171 ? -9.935 4.577 0.150 1.00 98.56 171 LYS A O 1
ATOM 1367 N N . VAL A 1 172 ? -8.279 4.606 -1.375 1.00 98.75 172 VAL A N 1
ATOM 1368 C CA . VAL A 1 172 ? -7.497 3.510 -0.782 1.00 98.75 172 VAL A CA 1
ATOM 1369 C C . VAL A 1 172 ? -7.147 3.833 0.668 1.00 98.75 172 VAL A C 1
ATOM 1371 O O . VAL A 1 172 ? -7.430 3.027 1.550 1.00 98.75 172 VAL A O 1
ATOM 1374 N N . ASN A 1 173 ? -6.643 5.041 0.927 1.00 98.75 173 ASN A N 1
ATOM 1375 C CA . ASN A 1 173 ? -6.315 5.499 2.273 1.00 98.75 173 ASN A CA 1
ATOM 1376 C C . ASN A 1 173 ? -7.537 5.469 3.206 1.00 98.75 173 ASN A C 1
ATOM 1378 O O . ASN A 1 173 ? -7.498 4.860 4.275 1.00 98.75 173 ASN A O 1
ATOM 1382 N N . CYS A 1 174 ? -8.658 6.046 2.767 1.00 98.62 174 CYS A N 1
ATOM 1383 C CA . CYS A 1 174 ? -9.900 6.055 3.532 1.00 98.62 174 CYS A CA 1
ATOM 1384 C C . CYS A 1 174 ? -10.382 4.634 3.872 1.00 98.62 174 CYS A C 1
ATOM 1386 O O . CYS A 1 174 ? -10.757 4.378 5.015 1.00 98.62 174 CYS A O 1
ATOM 1388 N N . LEU A 1 175 ? -10.319 3.695 2.922 1.00 98.75 175 LEU A N 1
ATOM 1389 C CA . LEU A 1 175 ? -10.738 2.306 3.134 1.00 98.75 175 LEU A CA 1
ATOM 1390 C C . LEU A 1 175 ? -9.795 1.529 4.064 1.00 98.75 175 LEU A C 1
ATOM 1392 O O . LEU A 1 175 ? -10.280 0.781 4.915 1.00 98.75 175 LEU A O 1
ATOM 1396 N N . ILE A 1 176 ? -8.474 1.733 3.962 1.00 98.75 176 ILE A N 1
ATOM 1397 C CA . ILE A 1 176 ? -7.495 1.167 4.910 1.00 98.75 176 ILE A CA 1
ATOM 1398 C C . ILE A 1 176 ? -7.869 1.581 6.330 1.00 98.75 176 ILE A C 1
ATOM 1400 O O . ILE A 1 176 ? -8.045 0.734 7.209 1.00 98.75 176 ILE A O 1
ATOM 1404 N N . GLN A 1 177 ? -8.046 2.886 6.539 1.00 98.56 177 GLN A N 1
ATOM 1405 C CA . GLN A 1 177 ? -8.348 3.418 7.857 1.00 98.56 177 GLN A CA 1
ATOM 1406 C C . GLN A 1 177 ? -9.733 3.003 8.361 1.00 98.56 177 GLN A C 1
ATOM 1408 O O . GLN A 1 177 ? -9.874 2.689 9.540 1.00 98.56 177 GLN A O 1
ATOM 1413 N N . ALA A 1 178 ? -10.754 2.973 7.498 1.00 98.00 178 ALA A N 1
ATOM 1414 C CA . ALA A 1 178 ? -12.104 2.561 7.877 1.00 98.00 178 ALA A CA 1
ATOM 1415 C C . ALA A 1 178 ? -12.131 1.106 8.365 1.00 98.00 178 ALA A C 1
ATOM 1417 O O . ALA A 1 178 ? -12.710 0.821 9.417 1.00 98.00 178 ALA A O 1
ATOM 1418 N N . GLN A 1 179 ? -11.437 0.209 7.655 1.00 97.44 179 GLN A N 1
ATOM 1419 C CA . GLN A 1 179 ? -11.296 -1.188 8.056 1.00 97.44 179 GLN A CA 1
ATOM 1420 C C . GLN A 1 179 ? -10.546 -1.321 9.388 1.00 97.44 179 GLN A C 1
ATOM 1422 O O . GLN A 1 179 ? -11.040 -2.001 10.288 1.00 97.44 179 GLN A O 1
ATOM 1427 N N . MET A 1 180 ? -9.399 -0.647 9.547 1.00 97.38 180 MET A N 1
ATOM 1428 C CA . MET A 1 180 ? -8.607 -0.702 10.787 1.00 97.38 180 MET A CA 1
ATOM 1429 C C . MET A 1 180 ? -9.351 -0.093 11.988 1.00 97.38 180 MET A C 1
ATOM 1431 O O . MET A 1 180 ? -9.225 -0.574 13.115 1.00 97.38 180 MET A O 1
ATOM 1435 N N . SER A 1 181 ? -10.191 0.916 11.750 1.00 96.12 181 SER A N 1
ATOM 1436 C CA . SER A 1 181 ? -11.079 1.511 12.756 1.00 96.12 181 SER A CA 1
ATOM 1437 C C . SER A 1 181 ? -12.327 0.672 13.051 1.00 96.12 181 SER A C 1
ATOM 1439 O O . SER A 1 181 ? -13.114 1.051 13.919 1.00 96.12 181 SER A O 1
ATOM 1441 N N . SER A 1 182 ? -12.523 -0.462 12.365 1.00 94.50 182 SER A N 1
ATOM 1442 C CA . SER A 1 182 ? -13.724 -1.302 12.476 1.00 94.50 182 SER A CA 1
ATOM 1443 C C . SER A 1 182 ? -15.029 -0.533 12.221 1.00 94.50 182 SER A C 1
ATOM 1445 O O . SER A 1 182 ? -16.041 -0.767 12.878 1.00 94.50 182 SER A O 1
ATOM 1447 N N . ILE A 1 183 ? -15.002 0.405 11.270 1.00 94.12 183 ILE A N 1
ATOM 1448 C CA . ILE A 1 183 ? -16.182 1.161 10.833 1.00 94.12 183 ILE A CA 1
ATOM 1449 C C . ILE A 1 183 ? -16.916 0.340 9.770 1.00 94.12 183 ILE A C 1
ATOM 1451 O O . ILE A 1 183 ? -16.294 -0.218 8.868 1.00 94.12 183 ILE A O 1
ATOM 1455 N N . SER A 1 184 ? -18.244 0.265 9.867 1.00 90.81 184 SER A N 1
ATOM 1456 C CA . SER A 1 184 ? -19.058 -0.479 8.902 1.00 90.81 184 SER A CA 1
ATOM 1457 C C . SER A 1 184 ? -19.045 0.187 7.522 1.00 90.81 184 SER A C 1
ATOM 1459 O O . SER A 1 184 ? -19.383 1.365 7.385 1.00 90.81 184 SER A O 1
ATOM 1461 N N . ILE A 1 185 ? -18.676 -0.583 6.496 1.00 92.75 185 ILE A N 1
ATOM 1462 C CA . ILE A 1 185 ? -18.695 -0.180 5.086 1.00 92.75 185 ILE A CA 1
ATOM 1463 C C . ILE A 1 185 ? -19.890 -0.877 4.433 1.00 92.75 185 ILE A C 1
ATOM 1465 O O . ILE A 1 185 ? -19.854 -2.083 4.207 1.00 92.75 185 ILE A O 1
ATOM 1469 N N . GLN A 1 186 ? -20.958 -0.121 4.172 1.00 88.50 186 GLN A N 1
ATOM 1470 C CA . GLN A 1 186 ? -22.231 -0.662 3.669 1.00 88.50 186 GLN A CA 1
ATOM 1471 C C . GLN A 1 186 ? -22.254 -0.867 2.149 1.00 88.50 186 GLN A C 1
ATOM 1473 O O . GLN A 1 186 ? -23.010 -1.696 1.651 1.00 88.50 186 GLN A O 1
ATOM 1478 N N . ASP A 1 187 ? -21.456 -0.099 1.404 1.00 94.38 187 ASP A N 1
ATOM 1479 C CA . ASP A 1 187 ? -21.397 -0.213 -0.052 1.00 94.38 187 ASP A CA 1
ATOM 1480 C C . ASP A 1 187 ? -20.616 -1.469 -0.459 1.00 94.38 187 ASP A C 1
ATOM 1482 O O . ASP A 1 187 ? -19.434 -1.605 -0.139 1.00 94.38 187 ASP A O 1
ATOM 1486 N N . PHE A 1 188 ? -21.274 -2.369 -1.192 1.00 94.25 188 PHE A N 1
ATOM 1487 C CA . PHE A 1 188 ? -20.695 -3.647 -1.606 1.00 94.25 188 PHE A CA 1
ATOM 1488 C C . PHE A 1 188 ? -19.413 -3.481 -2.435 1.00 94.25 188 PHE A C 1
ATOM 1490 O O . PHE A 1 188 ? -18.453 -4.232 -2.247 1.00 94.25 188 PHE A O 1
ATOM 1497 N N . GLY A 1 189 ? -19.368 -2.487 -3.329 1.00 96.50 189 GLY A N 1
ATOM 1498 C CA . GLY A 1 189 ? -18.186 -2.202 -4.142 1.00 96.50 189 GLY A CA 1
ATOM 1499 C C . GLY A 1 189 ? -16.997 -1.788 -3.276 1.00 96.50 189 GLY A C 1
ATOM 1500 O O . GLY A 1 189 ? -15.897 -2.316 -3.441 1.00 96.50 189 GLY A O 1
ATOM 1501 N N . LEU A 1 190 ? -17.231 -0.920 -2.289 1.00 98.00 190 LEU A N 1
ATOM 1502 C CA . LEU A 1 190 ? -16.217 -0.522 -1.312 1.00 98.00 190 LEU A CA 1
ATOM 1503 C C . LEU A 1 190 ? -15.768 -1.681 -0.412 1.00 98.00 190 LEU A C 1
ATOM 1505 O O . LEU A 1 190 ? -14.590 -1.740 -0.053 1.00 98.00 190 LEU A O 1
ATOM 1509 N N . THR A 1 191 ? -16.653 -2.621 -0.067 1.00 96.94 191 THR A N 1
ATOM 1510 C CA . THR A 1 191 ? -16.280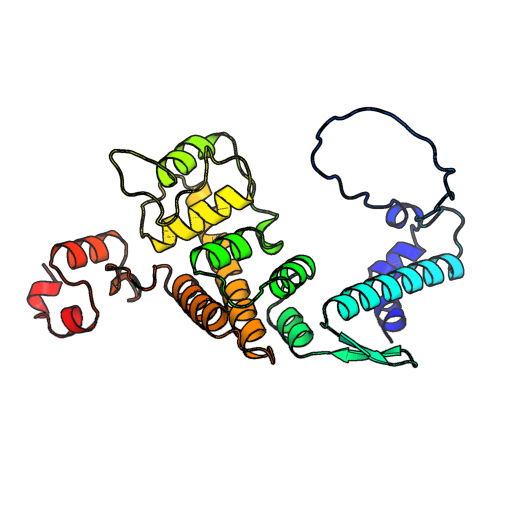 -3.834 0.680 1.00 96.94 191 THR A CA 1
ATOM 1511 C C . THR A 1 191 ? -15.340 -4.725 -0.140 1.00 96.94 191 THR A C 1
ATOM 1513 O O . THR A 1 191 ? -14.319 -5.180 0.379 1.00 96.94 191 THR A O 1
ATOM 1516 N N . GLN A 1 192 ? -15.636 -4.939 -1.428 1.00 97.44 192 GLN A N 1
ATOM 1517 C CA . GLN A 1 192 ? -14.771 -5.711 -2.331 1.00 97.44 192 GLN A CA 1
ATOM 1518 C C . GLN A 1 192 ? -13.413 -5.029 -2.538 1.00 97.44 192 GLN A C 1
ATOM 1520 O O . GLN A 1 192 ? -12.367 -5.678 -2.439 1.00 97.44 192 GLN A O 1
ATOM 1525 N N . ASP A 1 193 ? -13.415 -3.711 -2.750 1.00 98.31 193 ASP A N 1
ATOM 1526 C CA . ASP A 1 193 ? -12.184 -2.932 -2.875 1.00 98.31 193 ASP A CA 1
ATOM 1527 C C . ASP A 1 193 ? -11.358 -3.012 -1.581 1.00 98.31 193 ASP A C 1
ATOM 1529 O O . ASP A 1 193 ? -10.159 -3.274 -1.643 1.00 98.31 193 ASP A O 1
ATOM 1533 N N . THR A 1 194 ? -11.985 -2.916 -0.404 1.00 98.38 194 THR A N 1
ATOM 1534 C CA . THR A 1 194 ? -11.317 -3.112 0.898 1.00 98.38 194 THR A CA 1
ATOM 1535 C C . THR A 1 194 ? -10.666 -4.493 1.004 1.00 98.38 194 THR A C 1
ATOM 1537 O O . THR A 1 194 ? -9.502 -4.604 1.391 1.00 98.38 194 THR A O 1
ATOM 1540 N N . ALA A 1 195 ? -11.363 -5.563 0.614 1.00 97.50 195 ALA A N 1
ATOM 1541 C CA . ALA A 1 195 ? -10.799 -6.913 0.642 1.00 97.50 195 ALA A CA 1
ATOM 1542 C C . ALA A 1 195 ? -9.570 -7.045 -0.279 1.00 97.50 195 ALA A C 1
ATOM 1544 O O . ALA A 1 195 ? -8.538 -7.593 0.131 1.00 97.50 195 ALA A O 1
ATOM 1545 N N . LYS A 1 196 ? -9.641 -6.487 -1.499 1.00 98.12 196 LYS A N 1
ATOM 1546 C CA . LYS A 1 196 ? -8.505 -6.426 -2.436 1.00 98.12 196 LYS A CA 1
ATOM 1547 C C . LYS A 1 196 ? -7.346 -5.621 -1.841 1.00 98.12 196 LYS A C 1
ATOM 1549 O O . LYS A 1 196 ? -6.203 -6.084 -1.905 1.00 98.12 196 LYS A O 1
ATOM 1554 N N . ILE A 1 197 ? -7.641 -4.471 -1.228 1.00 98.69 197 ILE A N 1
ATOM 1555 C CA . ILE A 1 197 ? -6.656 -3.591 -0.592 1.00 98.69 197 ILE A CA 1
ATOM 1556 C C . ILE A 1 197 ? -5.881 -4.338 0.484 1.00 98.69 197 ILE A C 1
ATOM 1558 O O . ILE A 1 197 ? -4.658 -4.308 0.460 1.00 98.69 197 ILE A O 1
ATOM 1562 N N . PHE A 1 198 ? -6.548 -5.058 1.386 1.00 98.31 198 PHE A N 1
ATOM 1563 C CA . PHE A 1 198 ? -5.856 -5.761 2.469 1.00 98.31 198 PHE A CA 1
ATOM 1564 C C . PHE A 1 198 ? -5.046 -6.962 1.980 1.00 98.31 198 PHE A C 1
ATOM 1566 O O . PHE A 1 198 ? -3.943 -7.187 2.475 1.00 98.31 198 PHE A O 1
ATOM 1573 N N . ARG A 1 199 ? -5.526 -7.700 0.967 1.00 97.56 199 ARG A N 1
ATOM 1574 C CA . ARG A 1 199 ? -4.749 -8.795 0.360 1.00 97.56 199 ARG A CA 1
ATOM 1575 C C . ARG A 1 199 ? -3.420 -8.299 -0.209 1.00 97.56 199 ARG A C 1
ATOM 1577 O O . ARG A 1 199 ? -2.386 -8.925 -0.005 1.00 97.56 199 ARG A O 1
ATOM 1584 N N . ILE A 1 200 ? -3.458 -7.177 -0.921 1.00 98.38 200 ILE A N 1
ATOM 1585 C CA . ILE A 1 200 ? -2.275 -6.549 -1.516 1.00 98.38 200 ILE A CA 1
ATOM 1586 C C . ILE A 1 200 ? -1.425 -5.863 -0.433 1.00 98.38 200 ILE A C 1
ATOM 1588 O O . ILE A 1 200 ? -0.207 -6.028 -0.409 1.00 98.38 200 ILE A O 1
ATOM 1592 N N . GLY A 1 201 ? -2.072 -5.139 0.480 1.00 98.38 201 GLY A N 1
ATOM 1593 C CA . GLY A 1 201 ? -1.464 -4.332 1.532 1.00 98.38 201 GLY A CA 1
ATOM 1594 C C . GLY A 1 201 ? -0.629 -5.145 2.510 1.00 98.38 201 GLY A C 1
ATOM 1595 O O . GLY A 1 201 ? 0.457 -4.700 2.850 1.00 98.38 201 GLY A O 1
ATOM 1596 N N . MET A 1 202 ? -1.046 -6.372 2.861 1.00 97.94 202 MET A N 1
ATOM 1597 C CA . MET A 1 202 ? -0.236 -7.286 3.685 1.00 97.94 202 MET A CA 1
ATOM 1598 C C . MET A 1 202 ? 1.172 -7.497 3.110 1.00 97.94 202 MET A C 1
ATOM 1600 O O . MET A 1 202 ? 2.160 -7.438 3.842 1.00 97.94 202 MET A O 1
ATOM 1604 N N . ARG A 1 203 ? 1.266 -7.706 1.790 1.00 97.81 203 ARG A N 1
ATOM 1605 C CA . ARG A 1 203 ? 2.536 -7.864 1.070 1.00 97.81 203 ARG A CA 1
ATOM 1606 C C . ARG A 1 203 ? 3.355 -6.571 1.108 1.00 97.81 203 ARG A C 1
ATOM 1608 O O . ARG A 1 203 ? 4.537 -6.614 1.434 1.00 97.81 203 ARG A O 1
ATOM 1615 N N . ILE A 1 204 ? 2.721 -5.438 0.798 1.00 98.56 204 ILE A N 1
ATOM 1616 C CA . ILE A 1 204 ? 3.389 -4.133 0.690 1.00 98.56 204 ILE A CA 1
ATOM 1617 C C . ILE A 1 204 ? 3.947 -3.722 2.049 1.00 98.56 204 ILE A C 1
ATOM 1619 O O . ILE A 1 204 ? 5.127 -3.405 2.159 1.00 98.56 204 ILE A O 1
ATOM 1623 N N . SER A 1 205 ? 3.129 -3.799 3.103 1.00 98.38 205 SER A N 1
ATOM 1624 C CA . SER A 1 205 ? 3.539 -3.430 4.457 1.00 98.38 205 SER A CA 1
ATOM 1625 C C . SER A 1 205 ? 4.651 -4.328 4.990 1.00 98.38 205 SER A C 1
ATOM 1627 O O . SER A 1 205 ? 5.543 -3.851 5.687 1.00 98.38 205 SER A O 1
ATOM 1629 N N . LYS A 1 206 ? 4.632 -5.626 4.647 1.00 98.19 206 LYS A N 1
ATOM 1630 C CA . LYS A 1 206 ? 5.689 -6.550 5.061 1.00 98.19 206 LYS A CA 1
ATOM 1631 C C . LYS A 1 206 ? 7.003 -6.227 4.350 1.00 98.19 206 LYS A C 1
ATOM 1633 O O . LYS A 1 206 ? 8.019 -6.091 5.028 1.00 98.19 206 LYS A O 1
ATOM 1638 N N . CYS A 1 207 ? 6.959 -6.018 3.032 1.00 98.50 207 CYS A N 1
ATOM 1639 C CA . CYS A 1 207 ? 8.121 -5.588 2.258 1.00 98.50 207 CYS A CA 1
ATOM 1640 C C . CYS A 1 207 ? 8.697 -4.269 2.782 1.00 98.50 207 CYS A C 1
ATOM 1642 O O . CYS A 1 207 ? 9.904 -4.180 2.954 1.00 98.50 207 CYS A O 1
ATOM 1644 N N . LEU A 1 208 ? 7.854 -3.276 3.089 1.00 98.19 208 LEU A N 1
ATOM 1645 C CA . LEU A 1 208 ? 8.288 -2.000 3.661 1.00 98.19 208 LEU A CA 1
ATOM 1646 C C . LEU A 1 208 ? 9.020 -2.196 4.995 1.00 98.19 208 LEU A C 1
ATOM 1648 O O . LEU A 1 208 ? 10.100 -1.646 5.186 1.00 98.19 208 LEU A O 1
ATOM 1652 N N . SER A 1 209 ? 8.462 -3.011 5.897 1.00 97.50 209 SER A N 1
ATOM 1653 C CA . SER A 1 209 ? 9.088 -3.259 7.200 1.00 97.50 209 SER A CA 1
ATOM 1654 C C . SER A 1 209 ? 10.449 -3.945 7.095 1.00 97.50 209 SER A C 1
ATOM 1656 O O . SER A 1 209 ? 11.374 -3.590 7.818 1.00 97.50 209 SER A O 1
ATOM 1658 N N . GLU A 1 210 ? 10.594 -4.888 6.163 1.00 97.31 210 GLU A N 1
ATOM 1659 C CA . GLU A 1 210 ? 11.875 -5.550 5.922 1.00 97.31 210 GLU A CA 1
ATOM 1660 C C . GLU A 1 210 ? 12.842 -4.662 5.139 1.00 97.31 210 GLU A C 1
ATOM 1662 O O . GLU A 1 210 ? 14.042 -4.704 5.367 1.00 97.31 210 GLU A O 1
ATOM 1667 N N . PHE A 1 211 ? 12.351 -3.804 4.249 1.00 96.31 211 PHE A N 1
ATOM 1668 C CA . PHE A 1 211 ? 13.192 -2.835 3.552 1.00 96.31 211 PHE A CA 1
ATOM 1669 C C . PHE A 1 211 ? 13.837 -1.863 4.545 1.00 96.31 211 PHE A C 1
ATOM 1671 O O . PHE A 1 211 ? 15.049 -1.659 4.514 1.00 96.31 211 PHE A O 1
ATOM 1678 N N . LEU A 1 212 ? 13.053 -1.329 5.488 1.00 96.06 212 LEU A N 1
ATOM 1679 C CA . LEU A 1 212 ? 13.564 -0.428 6.520 1.00 96.06 212 LEU A CA 1
ATOM 1680 C C . LEU A 1 212 ? 14.475 -1.131 7.534 1.00 96.06 212 LEU A C 1
ATOM 1682 O O . LEU A 1 212 ? 15.378 -0.487 8.057 1.00 96.06 212 LEU A O 1
ATOM 1686 N N . SER A 1 213 ? 14.301 -2.434 7.785 1.00 94.44 213 SER A N 1
ATOM 1687 C CA . SER A 1 213 ? 15.176 -3.174 8.708 1.00 94.44 213 SER A CA 1
ATOM 1688 C C . SER A 1 213 ? 16.589 -3.400 8.169 1.00 94.44 213 SER A C 1
ATOM 1690 O O . SER A 1 213 ? 17.484 -3.705 8.950 1.00 94.44 213 SER A O 1
ATOM 1692 N N . HIS A 1 214 ? 16.792 -3.281 6.854 1.00 90.62 214 HIS A N 1
ATOM 1693 C CA . HIS A 1 214 ? 18.094 -3.461 6.203 1.00 90.62 214 HIS A CA 1
ATOM 1694 C C . HIS A 1 214 ? 18.804 -2.138 5.885 1.00 90.62 214 HIS A C 1
ATOM 1696 O O . HIS A 1 214 ? 19.880 -2.151 5.287 1.00 90.62 214 HIS A O 1
ATOM 1702 N N . ARG A 1 215 ? 18.231 -0.992 6.274 1.00 86.31 215 ARG A N 1
ATOM 1703 C CA . ARG A 1 215 ? 18.911 0.298 6.138 1.00 86.31 215 ARG A CA 1
ATOM 1704 C C . ARG A 1 215 ? 20.003 0.438 7.194 1.00 86.31 215 ARG A C 1
ATOM 1706 O O . ARG A 1 215 ? 19.795 0.121 8.358 1.00 86.31 215 ARG A O 1
ATOM 1713 N N . SER A 1 216 ? 21.158 0.946 6.772 1.00 73.44 216 SER A N 1
ATOM 1714 C CA . SER A 1 216 ? 22.316 1.192 7.640 1.00 73.44 216 SER A CA 1
ATOM 1715 C C . SER A 1 216 ? 22.125 2.379 8.588 1.00 73.44 216 SER A C 1
ATOM 1717 O O . SER A 1 216 ? 22.788 2.458 9.617 1.00 73.44 216 SER A O 1
ATOM 1719 N N . GLU A 1 217 ? 21.246 3.317 8.236 1.00 79.69 217 GLU A N 1
ATOM 1720 C CA . GLU A 1 217 ? 20.950 4.510 9.030 1.00 79.69 217 GLU A CA 1
ATOM 1721 C C . GLU A 1 217 ? 19.938 4.215 10.141 1.00 79.69 217 GLU A C 1
ATOM 1723 O O . GLU A 1 217 ? 19.065 3.355 10.006 1.00 79.69 217 GLU A O 1
ATOM 1728 N N . ALA A 1 218 ? 20.017 4.976 11.233 1.00 75.75 218 ALA A N 1
ATOM 1729 C CA . ALA A 1 218 ? 19.087 4.866 12.349 1.00 75.75 218 ALA A CA 1
ATOM 1730 C C . ALA A 1 218 ? 17.676 5.344 11.952 1.00 75.75 218 ALA A C 1
ATOM 1732 O O . ALA A 1 218 ? 17.305 6.495 12.156 1.00 75.75 218 ALA A O 1
ATOM 1733 N N . VAL A 1 219 ? 16.866 4.429 11.421 1.00 88.56 219 VAL A N 1
ATOM 1734 C CA . VAL A 1 219 ? 15.467 4.657 11.010 1.00 88.56 219 VAL A CA 1
ATOM 1735 C C . VAL A 1 219 ? 14.466 4.043 11.993 1.00 88.56 219 VAL A C 1
ATOM 1737 O O . VAL A 1 219 ? 13.380 3.613 11.606 1.00 88.56 219 VAL A O 1
ATOM 1740 N N . PHE A 1 220 ? 14.835 3.950 13.276 1.00 92.81 220 PHE A N 1
ATOM 1741 C CA . PHE A 1 220 ? 14.062 3.218 14.286 1.00 92.81 220 PHE A CA 1
ATOM 1742 C C . PHE A 1 220 ? 12.578 3.633 14.360 1.00 92.81 220 PHE A C 1
ATOM 1744 O O . PHE A 1 220 ? 11.739 2.728 14.355 1.00 92.81 220 PHE A O 1
ATOM 1751 N N . PRO A 1 221 ? 12.204 4.933 14.364 1.00 94.88 221 PRO A N 1
ATOM 1752 C CA . PRO A 1 221 ? 10.795 5.331 14.384 1.00 94.88 221 PRO A CA 1
ATOM 1753 C C . PRO A 1 221 ? 10.008 4.813 13.174 1.00 94.88 221 PRO A C 1
ATOM 1755 O O . PRO A 1 221 ? 8.969 4.173 13.348 1.00 94.88 221 PRO A O 1
ATOM 1758 N N . ALA A 1 222 ? 10.520 5.016 11.955 1.00 96.56 222 ALA A N 1
ATOM 1759 C CA . ALA A 1 222 ? 9.874 4.519 10.742 1.00 96.56 222 ALA A CA 1
ATOM 1760 C C . ALA A 1 222 ? 9.823 2.983 10.703 1.00 96.56 222 ALA A C 1
ATOM 1762 O O . ALA A 1 222 ? 8.796 2.411 10.335 1.00 96.56 222 ALA A O 1
ATOM 1763 N N . LEU A 1 223 ? 10.887 2.297 11.132 1.00 97.19 223 LEU A N 1
ATOM 1764 C CA . LEU A 1 223 ? 10.915 0.837 11.225 1.00 97.19 223 LEU A CA 1
ATOM 1765 C C . LEU A 1 223 ? 9.846 0.324 12.199 1.00 97.19 223 LEU A C 1
ATOM 1767 O O . LEU A 1 223 ? 9.046 -0.537 11.829 1.00 97.19 223 LEU A O 1
ATOM 1771 N N . LEU A 1 224 ? 9.774 0.882 13.408 1.00 97.56 224 LEU A N 1
ATOM 1772 C CA . LEU A 1 224 ? 8.761 0.524 14.400 1.00 97.56 224 LEU A CA 1
ATOM 1773 C C . LEU A 1 224 ? 7.347 0.752 13.852 1.00 97.56 224 LEU A C 1
ATOM 1775 O O . LEU A 1 224 ? 6.524 -0.165 13.877 1.00 97.56 224 LEU A O 1
ATOM 1779 N N . ASN A 1 225 ? 7.080 1.936 13.296 1.00 98.31 225 ASN A N 1
ATOM 1780 C CA . ASN A 1 225 ? 5.777 2.264 12.721 1.00 98.31 225 ASN A CA 1
ATOM 1781 C C . ASN A 1 225 ? 5.430 1.361 11.529 1.00 98.31 225 ASN A C 1
ATOM 1783 O O . ASN A 1 225 ? 4.275 0.965 11.381 1.00 98.31 225 ASN A O 1
ATOM 1787 N N . SER A 1 226 ? 6.407 0.962 10.711 1.00 98.25 226 SER A N 1
ATOM 1788 C CA . SER A 1 226 ? 6.182 0.045 9.586 1.00 98.25 226 SER A CA 1
ATOM 1789 C C . SER A 1 226 ? 5.856 -1.378 10.046 1.00 98.25 226 SER A C 1
ATOM 1791 O O . SER A 1 226 ? 4.978 -2.025 9.474 1.00 98.25 226 SER A O 1
ATOM 1793 N N . LEU A 1 227 ? 6.495 -1.854 11.121 1.00 98.12 227 LEU A N 1
ATOM 1794 C CA . LEU A 1 227 ? 6.187 -3.142 11.743 1.00 98.12 227 LEU A CA 1
ATOM 1795 C C . LEU A 1 227 ? 4.800 -3.127 12.386 1.00 98.12 227 LEU A C 1
ATOM 1797 O O . LEU A 1 227 ? 4.043 -4.090 12.239 1.00 98.12 227 LEU A O 1
ATOM 1801 N N . ILE A 1 228 ? 4.447 -2.033 13.065 1.00 98.56 228 ILE A N 1
ATOM 1802 C CA . ILE A 1 228 ? 3.099 -1.810 13.596 1.00 98.56 228 ILE A CA 1
ATOM 1803 C C . ILE A 1 228 ? 2.083 -1.827 12.453 1.00 98.56 228 ILE A C 1
ATOM 1805 O O . ILE A 1 228 ? 1.097 -2.560 12.526 1.00 98.56 228 ILE A O 1
ATOM 1809 N N . LEU A 1 229 ? 2.342 -1.101 11.364 1.00 98.62 229 LEU A N 1
ATOM 1810 C CA . LEU A 1 229 ? 1.463 -1.063 10.200 1.00 98.62 229 LEU A CA 1
ATOM 1811 C C . LEU A 1 229 ? 1.293 -2.451 9.568 1.00 98.62 229 LEU A C 1
ATOM 1813 O O . LEU A 1 229 ? 0.171 -2.849 9.255 1.00 98.62 229 LEU A O 1
ATOM 1817 N N . ALA A 1 230 ? 2.371 -3.229 9.439 1.00 98.56 230 ALA A N 1
ATOM 1818 C CA . ALA A 1 230 ? 2.308 -4.600 8.936 1.00 98.56 230 ALA A CA 1
ATOM 1819 C C . ALA A 1 230 ? 1.447 -5.511 9.827 1.00 98.56 230 ALA A C 1
ATOM 1821 O O . ALA A 1 230 ? 0.647 -6.305 9.319 1.00 98.56 230 ALA A O 1
ATOM 1822 N N . LYS A 1 231 ? 1.549 -5.366 11.156 1.00 98.25 231 LYS A N 1
ATOM 1823 C CA . LYS A 1 231 ? 0.657 -6.047 12.108 1.00 98.25 231 LYS A CA 1
ATOM 1824 C C . LYS A 1 231 ? -0.795 -5.590 11.940 1.00 98.25 231 LYS A C 1
ATOM 1826 O O . LYS A 1 231 ? -1.677 -6.443 11.898 1.00 98.25 231 LYS A O 1
ATOM 1831 N N . CYS A 1 232 ? -1.041 -4.293 11.750 1.00 98.44 232 CYS A N 1
ATOM 1832 C CA . CYS A 1 232 ? -2.382 -3.750 11.516 1.00 98.44 232 CYS A CA 1
ATOM 1833 C C . CYS A 1 232 ? -3.008 -4.291 10.221 1.00 98.44 232 CYS A C 1
ATOM 1835 O O . CYS A 1 232 ? -4.187 -4.637 10.209 1.00 98.44 232 CYS A O 1
ATOM 1837 N N . PHE A 1 233 ? -2.240 -4.430 9.133 1.00 98.38 233 PHE A N 1
ATOM 1838 C CA . PHE A 1 233 ? -2.730 -5.049 7.893 1.00 98.38 233 PHE A CA 1
ATOM 1839 C C . PHE A 1 233 ? -3.091 -6.524 8.084 1.00 98.38 233 PHE A C 1
ATOM 1841 O O . PHE A 1 233 ? -4.119 -6.972 7.575 1.00 98.38 233 PHE A O 1
ATOM 1848 N N . ARG A 1 234 ? -2.281 -7.276 8.838 1.00 97.00 234 ARG A N 1
ATOM 1849 C CA . ARG A 1 234 ? -2.562 -8.685 9.146 1.00 97.00 234 ARG A CA 1
ATOM 1850 C C . ARG A 1 234 ? -3.803 -8.838 10.030 1.00 97.00 234 ARG A C 1
ATOM 1852 O O . ARG A 1 234 ? -4.673 -9.643 9.715 1.00 97.00 234 ARG A O 1
ATOM 1859 N N . ALA A 1 235 ? -3.882 -8.067 11.112 1.00 96.25 235 ALA A N 1
ATOM 1860 C CA . ALA A 1 235 ? -4.963 -8.127 12.097 1.00 96.25 235 ALA A CA 1
ATOM 1861 C C . ALA A 1 235 ? -6.246 -7.406 11.639 1.00 96.25 235 ALA A C 1
ATOM 1863 O O . ALA A 1 235 ? -7.317 -7.625 12.199 1.00 96.25 235 ALA A O 1
ATOM 1864 N N . LYS A 1 236 ? -6.148 -6.550 10.614 1.00 96.75 236 LYS A N 1
ATOM 1865 C CA . LYS A 1 236 ? -7.226 -5.696 10.085 1.00 96.75 236 LYS A CA 1
ATOM 1866 C C . LYS A 1 236 ? -7.835 -4.745 11.123 1.00 96.75 236 LYS A C 1
ATOM 1868 O O . LYS A 1 236 ? -9.006 -4.383 11.006 1.00 96.75 236 LYS A O 1
ATOM 1873 N N . ILE A 1 237 ? -7.040 -4.341 12.110 1.00 97.06 237 ILE A N 1
ATOM 1874 C CA . ILE A 1 237 ? -7.385 -3.402 13.184 1.00 97.06 237 ILE A CA 1
ATOM 1875 C C . ILE A 1 237 ? -6.170 -2.526 13.515 1.00 97.06 237 ILE A C 1
ATOM 1877 O O . ILE A 1 237 ? -5.042 -2.920 13.225 1.00 97.06 237 ILE A O 1
ATOM 1881 N N . TRP A 1 238 ? -6.395 -1.357 14.117 1.00 97.94 238 TRP A N 1
ATOM 1882 C CA . TRP A 1 238 ? -5.312 -0.531 14.668 1.00 97.94 238 TRP A CA 1
ATOM 1883 C C . TRP A 1 238 ? -4.617 -1.194 15.860 1.00 97.94 238 TRP A C 1
ATOM 1885 O O . TRP A 1 238 ? -5.209 -2.003 16.575 1.00 97.94 238 TRP A O 1
ATOM 1895 N N . GLU A 1 239 ? -3.381 -0.775 16.111 1.00 96.25 239 GLU A N 1
ATOM 1896 C CA . GLU A 1 239 ? -2.521 -1.238 17.199 1.00 96.25 239 GLU A CA 1
ATOM 1897 C C . GLU A 1 239 ? -3.097 -0.979 18.593 1.00 96.25 239 GLU A C 1
ATOM 1899 O O . GLU A 1 239 ? -2.816 -1.720 19.528 1.00 96.25 239 GLU A O 1
ATOM 1904 N N . ASN A 1 240 ? -3.928 0.054 18.715 1.00 95.31 240 ASN A N 1
ATOM 1905 C CA . ASN A 1 240 ? -4.608 0.464 19.939 1.00 95.31 240 ASN A CA 1
ATOM 1906 C C . ASN A 1 240 ? -6.126 0.210 19.881 1.00 95.31 240 ASN A C 1
ATOM 1908 O O . ASN A 1 240 ? -6.899 0.862 20.580 1.00 95.31 240 ASN A O 1
ATOM 1912 N N . SER A 1 241 ? -6.580 -0.689 19.003 1.00 95.62 241 SER A N 1
ATOM 1913 C CA . SER A 1 241 ? -8.001 -1.002 18.856 1.00 95.62 241 SER A CA 1
ATOM 1914 C C . SER A 1 241 ? -8.534 -1.786 20.055 1.00 95.62 241 SER A C 1
ATOM 1916 O O . SER A 1 241 ? -7.996 -2.831 20.402 1.00 95.62 241 SER A O 1
ATOM 1918 N N . HIS A 1 242 ? -9.675 -1.359 20.599 1.00 94.94 242 HIS A N 1
ATOM 1919 C CA . HIS A 1 242 ? -10.434 -2.130 21.593 1.00 94.94 242 HIS A CA 1
ATOM 1920 C C . HIS A 1 242 ? -11.066 -3.411 21.021 1.00 94.94 242 HIS A C 1
ATOM 1922 O O . HIS A 1 242 ? -11.446 -4.305 21.768 1.00 94.94 242 HIS A O 1
ATOM 1928 N N . PHE A 1 243 ? -11.174 -3.529 19.694 1.00 95.81 243 PHE A N 1
ATOM 1929 C CA . PHE A 1 243 ? -11.784 -4.678 19.014 1.00 95.81 243 PHE A CA 1
ATOM 1930 C C . PHE A 1 243 ? -10.789 -5.841 18.847 1.00 95.81 243 PHE A C 1
ATOM 1932 O O . PHE A 1 243 ? -10.708 -6.441 17.772 1.00 95.81 243 PHE A O 1
ATOM 1939 N N . VAL A 1 244 ? -9.992 -6.149 19.879 1.00 95.62 244 VAL A N 1
ATOM 1940 C CA . VAL A 1 244 ? -8.949 -7.194 19.812 1.00 95.62 244 VAL A CA 1
ATOM 1941 C C . VAL A 1 244 ? -9.528 -8.570 19.489 1.00 95.62 244 VAL A C 1
ATOM 1943 O O . VAL A 1 244 ? -8.889 -9.351 18.785 1.00 95.62 244 VAL A O 1
ATOM 1946 N N . SER A 1 245 ? -10.767 -8.829 19.917 1.00 95.12 245 SER A N 1
ATOM 1947 C CA . SER A 1 245 ? -11.475 -10.088 19.695 1.00 95.12 245 SER A CA 1
ATOM 1948 C C . SER A 1 245 ? -11.735 -10.394 18.220 1.00 95.12 245 SER A C 1
ATOM 1950 O O . SER A 1 245 ? -11.853 -11.562 17.872 1.00 95.12 245 SER A O 1
ATOM 1952 N N . LYS A 1 246 ? -11.710 -9.398 17.317 1.00 94.50 246 LYS A N 1
ATOM 1953 C CA . LYS A 1 246 ? -11.796 -9.626 15.855 1.00 94.50 246 LYS A CA 1
ATOM 1954 C C . LYS A 1 246 ? -10.625 -10.423 15.281 1.00 94.50 246 LYS A C 1
ATOM 1956 O O . LYS A 1 246 ? -10.692 -10.851 14.132 1.00 94.50 246 LYS A O 1
ATOM 1961 N N . GLN A 1 247 ? -9.537 -10.569 16.033 1.00 94.69 247 GLN A N 1
ATOM 1962 C CA . GLN A 1 247 ? -8.407 -11.407 15.635 1.00 94.69 247 GLN A CA 1
ATOM 1963 C C . GLN A 1 247 ? -8.672 -12.898 15.881 1.00 94.69 247 GLN A C 1
ATOM 1965 O O . GLN A 1 247 ? -7.944 -13.730 15.344 1.00 94.69 247 GLN A O 1
ATOM 1970 N N . LEU A 1 248 ? -9.688 -13.236 16.680 1.00 93.38 248 LEU A N 1
ATOM 1971 C CA . LEU A 1 248 ? -10.095 -14.612 16.930 1.00 93.38 248 LEU A CA 1
ATOM 1972 C C . LEU A 1 248 ? -10.946 -15.122 15.768 1.00 93.38 248 LEU A C 1
ATOM 1974 O O . LEU A 1 248 ? -11.790 -14.406 15.219 1.00 93.38 248 LEU A O 1
ATOM 1978 N N . GLU A 1 249 ? -10.735 -16.380 15.392 1.00 90.94 249 GLU A N 1
ATOM 1979 C CA . GLU A 1 249 ? -11.516 -17.003 14.331 1.00 90.94 249 GLU A CA 1
ATOM 1980 C C . GLU A 1 249 ? -13.011 -16.986 14.669 1.00 90.94 249 GLU A C 1
ATOM 1982 O O . GLU A 1 249 ? -13.412 -17.185 15.813 1.00 90.94 249 GLU A O 1
ATOM 1987 N N . LYS A 1 250 ? -13.847 -16.756 13.648 1.00 90.94 250 LYS A N 1
ATOM 1988 C CA . LYS A 1 250 ? -15.320 -16.717 13.742 1.00 90.94 250 LYS A CA 1
ATOM 1989 C C . LYS A 1 250 ? -15.904 -15.556 14.566 1.00 90.94 250 LYS A C 1
ATOM 1991 O O . LYS A 1 250 ? -17.124 -15.399 14.577 1.00 90.94 250 LYS A O 1
ATOM 1996 N N . ILE A 1 251 ? -15.086 -14.680 15.155 1.00 92.06 251 ILE A N 1
ATOM 1997 C CA . ILE A 1 251 ? -15.568 -13.463 15.820 1.00 92.06 251 ILE A CA 1
ATOM 1998 C C . ILE A 1 251 ? -15.704 -12.320 14.807 1.00 92.06 251 ILE A C 1
ATOM 2000 O O . ILE A 1 251 ? -14.746 -11.648 14.422 1.00 92.06 251 ILE A O 1
ATOM 2004 N N . GLY A 1 252 ? -16.940 -12.106 14.353 1.00 89.94 252 GLY A N 1
ATOM 2005 C CA . GLY A 1 252 ? -17.306 -11.001 13.468 1.00 89.94 252 GLY A CA 1
ATOM 2006 C C . GLY A 1 252 ? -17.493 -9.662 14.193 1.00 89.94 252 GLY A C 1
ATOM 2007 O O . GLY A 1 252 ? -17.316 -9.538 15.404 1.00 89.94 252 GLY A O 1
ATOM 2008 N N . GLN A 1 253 ? -17.911 -8.638 13.439 1.00 90.38 253 GLN A N 1
ATOM 2009 C CA . GLN A 1 253 ? -18.122 -7.288 13.976 1.00 90.38 253 GLN A CA 1
ATOM 2010 C C . GLN A 1 253 ? -19.156 -7.257 15.110 1.00 90.38 253 GLN A C 1
ATOM 2012 O O . GLN A 1 253 ? -18.922 -6.585 16.105 1.00 90.38 253 GLN A O 1
ATOM 2017 N N . THR A 1 254 ? -20.270 -7.982 14.977 1.00 91.69 254 THR A N 1
ATOM 2018 C CA . THR A 1 254 ? -21.356 -7.988 15.971 1.00 91.69 254 THR A CA 1
ATOM 2019 C C . THR A 1 254 ? -20.889 -8.516 17.326 1.00 91.69 254 THR A C 1
ATOM 2021 O O . THR A 1 254 ? -21.031 -7.820 18.327 1.00 91.69 254 THR A O 1
ATOM 2024 N N . LEU A 1 255 ? -20.267 -9.700 17.345 1.00 92.69 255 LEU A N 1
ATOM 2025 C CA . LEU A 1 255 ? -19.751 -10.320 18.571 1.00 92.69 255 LEU A CA 1
ATOM 2026 C C . LEU A 1 255 ? -18.649 -9.471 19.207 1.00 92.69 255 LEU A C 1
ATOM 2028 O O . LEU A 1 255 ? -18.650 -9.247 20.412 1.00 92.69 255 LEU A O 1
ATOM 2032 N N . SER A 1 256 ? -17.742 -8.927 18.394 1.00 94.06 256 SER A N 1
ATOM 2033 C CA . SER A 1 256 ? -16.696 -8.053 18.920 1.00 94.06 256 SER A CA 1
ATOM 2034 C C . SER A 1 256 ? -17.263 -6.764 19.526 1.00 94.06 256 SER A C 1
ATOM 2036 O O . SER A 1 256 ? -16.784 -6.326 20.566 1.00 94.06 256 SER A O 1
ATOM 2038 N N . THR A 1 257 ? -18.312 -6.181 18.936 1.00 93.44 257 THR A N 1
ATOM 2039 C CA . THR A 1 257 ? -19.011 -5.029 19.528 1.00 93.44 257 THR A CA 1
ATOM 2040 C C . THR A 1 257 ? -19.654 -5.385 20.871 1.00 93.44 257 THR A C 1
ATOM 2042 O O . THR A 1 257 ? -19.549 -4.588 21.798 1.00 93.44 257 THR A O 1
ATOM 2045 N N . ALA A 1 258 ? -20.273 -6.564 21.007 1.00 93.00 258 ALA A N 1
ATOM 2046 C CA . ALA A 1 258 ? -20.829 -7.020 22.285 1.00 93.00 258 ALA A CA 1
ATOM 2047 C C . ALA A 1 258 ? -19.738 -7.139 23.364 1.00 93.00 258 ALA A C 1
ATOM 2049 O O . ALA A 1 258 ? -19.877 -6.561 24.439 1.00 93.00 258 ALA A O 1
ATOM 2050 N N . MET A 1 259 ? -18.601 -7.762 23.031 1.00 93.94 259 MET A N 1
ATOM 2051 C CA . MET A 1 259 ? -17.442 -7.865 23.927 1.00 93.94 259 MET A CA 1
ATOM 2052 C C . MET A 1 259 ? -16.898 -6.491 24.342 1.00 93.94 259 MET A C 1
ATOM 2054 O O . MET A 1 259 ? -16.665 -6.250 25.523 1.00 93.94 259 MET A O 1
ATOM 2058 N N . VAL A 1 260 ? -16.746 -5.554 23.398 1.00 94.38 260 VAL A N 1
ATOM 2059 C CA . VAL A 1 260 ? -16.295 -4.187 23.712 1.00 94.38 260 VAL A CA 1
ATOM 2060 C C . VAL A 1 260 ? -17.291 -3.466 24.628 1.00 94.38 260 VAL A C 1
ATOM 2062 O O . VAL A 1 260 ? -16.864 -2.799 25.567 1.00 94.38 260 VAL A O 1
ATOM 2065 N N . ASN A 1 261 ? -18.599 -3.625 24.404 1.00 93.31 261 ASN A N 1
ATOM 2066 C CA . ASN A 1 261 ? -19.637 -3.042 25.261 1.00 93.31 261 ASN A CA 1
ATOM 2067 C C . ASN A 1 261 ? -19.642 -3.648 26.675 1.00 93.31 261 ASN A C 1
ATOM 2069 O O . ASN A 1 261 ? -19.967 -2.947 27.628 1.00 93.31 261 ASN A O 1
ATOM 2073 N N . ALA A 1 262 ? -19.235 -4.912 26.813 1.00 93.06 262 ALA A N 1
ATOM 2074 C CA . ALA A 1 262 ? -19.009 -5.578 28.095 1.00 93.06 262 ALA A CA 1
ATOM 2075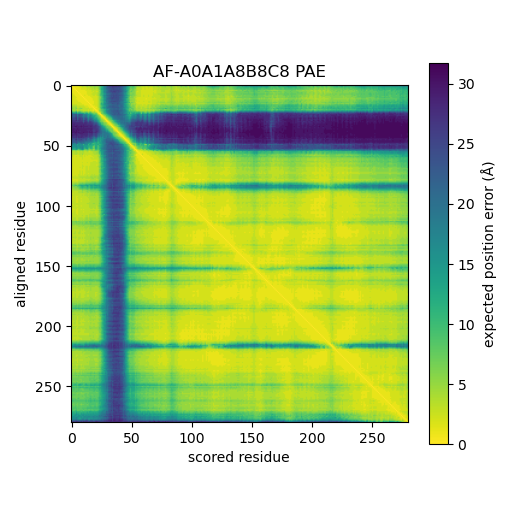 C C . ALA A 1 262 ? -17.658 -5.210 28.752 1.00 93.06 262 ALA A C 1
ATOM 2077 O O . ALA A 1 262 ? -17.314 -5.740 29.803 1.00 93.06 262 ALA A O 1
ATOM 2078 N N . GLY A 1 263 ? -16.865 -4.314 28.149 1.00 93.81 263 GLY A N 1
ATOM 2079 C CA . GLY A 1 263 ? -15.554 -3.901 28.666 1.00 93.81 263 GLY A CA 1
ATOM 2080 C C . GLY A 1 263 ? -14.403 -4.861 28.339 1.00 93.81 263 GLY A C 1
ATOM 2081 O O . GLY A 1 263 ? -13.268 -4.628 28.761 1.00 93.81 263 GLY A O 1
ATOM 2082 N N . LEU A 1 264 ? -14.656 -5.904 27.544 1.00 94.75 264 LEU A N 1
ATOM 2083 C CA . LEU A 1 264 ? -13.678 -6.916 27.144 1.00 94.75 264 LEU A CA 1
ATOM 2084 C C . LEU A 1 264 ? -12.860 -6.426 25.945 1.00 94.75 264 LEU A C 1
ATOM 2086 O O . LEU A 1 264 ? -13.108 -6.775 24.789 1.00 94.75 264 LEU A O 1
ATOM 2090 N N . THR A 1 265 ? -11.883 -5.565 26.227 1.00 95.50 265 THR A N 1
ATOM 2091 C CA . THR A 1 265 ? -11.112 -4.836 25.203 1.00 95.50 265 THR A CA 1
ATOM 2092 C C . THR A 1 265 ? -9.678 -5.334 25.024 1.00 95.50 265 THR A C 1
ATOM 2094 O O . THR A 1 265 ? -8.964 -4.861 24.141 1.00 95.50 265 THR A O 1
ATOM 2097 N N . THR A 1 266 ? -9.252 -6.309 25.831 1.00 95.75 266 THR A N 1
ATOM 2098 C CA . THR A 1 266 ? -7.925 -6.941 25.775 1.00 95.75 266 THR A CA 1
ATOM 2099 C C .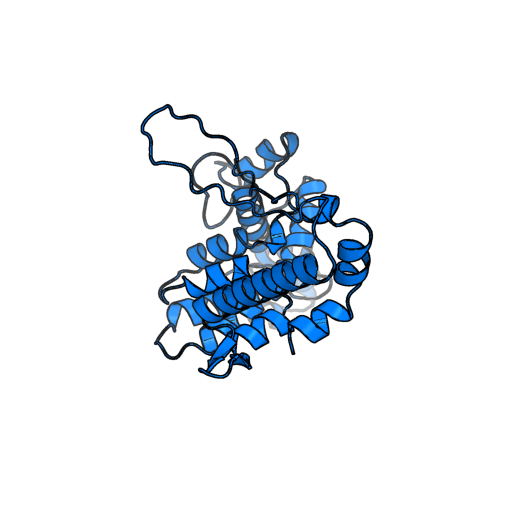 THR A 1 266 ? -8.051 -8.465 25.821 1.00 95.75 266 THR A C 1
ATOM 2101 O O . THR A 1 266 ? -9.018 -8.991 26.367 1.00 95.75 266 THR A O 1
ATOM 2104 N N . PHE A 1 267 ? -7.068 -9.195 25.280 1.00 95.00 267 PHE A N 1
ATOM 2105 C CA . PHE A 1 267 ? -7.070 -10.663 25.362 1.00 95.00 267 PHE A CA 1
ATOM 2106 C C . PHE A 1 267 ? -7.007 -11.168 26.804 1.00 95.00 267 PHE A C 1
ATOM 2108 O O . PHE A 1 267 ? -7.705 -12.116 27.127 1.00 95.00 267 PHE A O 1
ATOM 2115 N N . SER A 1 268 ? -6.241 -10.491 27.664 1.00 96.06 268 SER A N 1
ATOM 2116 C CA . SER A 1 268 ? -6.136 -10.825 29.090 1.00 96.06 268 SER A CA 1
ATOM 2117 C C . SER A 1 268 ? -7.493 -10.732 29.796 1.00 96.06 268 SER A C 1
ATOM 2119 O O . SER A 1 268 ? -7.872 -11.641 30.524 1.00 96.06 268 SER A O 1
ATOM 2121 N N . GLN A 1 269 ? -8.274 -9.680 29.515 1.00 94.62 269 GLN A N 1
ATOM 2122 C CA . GLN A 1 269 ? -9.638 -9.566 30.040 1.00 94.62 269 GLN A CA 1
ATOM 2123 C C . GLN A 1 269 ? -10.526 -10.707 29.544 1.00 94.62 269 GLN A C 1
ATOM 2125 O O . GLN A 1 269 ? -11.164 -11.351 30.364 1.00 94.62 269 GLN A O 1
ATOM 2130 N N . ILE A 1 270 ? -10.529 -10.980 28.233 1.00 94.12 270 ILE A N 1
ATOM 2131 C CA . ILE A 1 270 ? -11.347 -12.049 27.632 1.00 94.12 270 ILE A CA 1
ATOM 2132 C C . ILE A 1 270 ? -10.994 -13.419 28.229 1.00 94.12 270 ILE A C 1
ATOM 2134 O O . ILE A 1 270 ? -11.886 -14.206 28.515 1.00 94.12 270 ILE A O 1
ATOM 2138 N N . GLU A 1 271 ? -9.705 -13.703 28.422 1.00 94.81 271 GLU A N 1
ATOM 2139 C CA . GLU A 1 271 ? -9.212 -14.964 28.989 1.00 94.81 271 GLU A CA 1
ATOM 2140 C C . GLU A 1 271 ? -9.615 -15.147 30.460 1.00 94.81 271 GLU A C 1
ATOM 2142 O O . GLU A 1 271 ? -9.879 -16.266 30.893 1.00 94.81 271 GLU A O 1
ATOM 2147 N N . GLN A 1 272 ? -9.679 -14.056 31.226 1.00 94.44 272 GLN A N 1
ATOM 2148 C CA . GLN A 1 272 ? -10.027 -14.074 32.650 1.00 94.44 272 GLN A CA 1
ATOM 2149 C C . GLN A 1 272 ? -11.540 -14.045 32.912 1.00 94.44 272 GLN A C 1
ATOM 2151 O O . GLN A 1 272 ? -11.967 -14.322 34.034 1.00 94.44 272 GLN A O 1
ATOM 2156 N N . THR A 1 273 ? -12.357 -13.693 31.916 1.00 93.94 273 THR A N 1
ATOM 2157 C CA . THR A 1 273 ? -13.820 -13.665 32.042 1.00 93.94 273 THR A CA 1
ATOM 2158 C C . THR A 1 273 ? -14.385 -15.072 32.204 1.00 93.94 273 THR A C 1
ATOM 2160 O O . THR A 1 273 ? -13.938 -16.024 31.563 1.00 93.94 273 THR A O 1
ATOM 2163 N N . ASN A 1 274 ? -15.407 -15.215 33.052 1.00 92.69 274 ASN A N 1
ATOM 2164 C CA . ASN A 1 274 ? -16.091 -16.492 33.208 1.00 92.69 274 ASN A CA 1
ATOM 2165 C C . ASN A 1 274 ? -16.709 -16.920 31.860 1.00 92.69 274 ASN A C 1
ATOM 2167 O O . ASN A 1 274 ? -17.421 -16.118 31.257 1.00 92.69 274 ASN A O 1
ATOM 2171 N N . PRO A 1 275 ? -16.529 -18.172 31.396 1.00 89.94 275 PRO A N 1
ATOM 2172 C CA . PRO A 1 275 ? -17.104 -18.624 30.128 1.00 89.94 275 PRO A CA 1
ATOM 2173 C C . PRO A 1 275 ? -18.611 -18.367 29.987 1.00 89.94 275 PRO A C 1
ATOM 2175 O O . PRO A 1 275 ? -19.070 -18.038 28.900 1.00 89.94 275 PRO A O 1
ATOM 2178 N N . ARG A 1 276 ? -19.375 -18.431 31.087 1.00 87.75 276 ARG A N 1
ATOM 2179 C CA . ARG A 1 276 ? -20.821 -18.144 31.074 1.00 87.75 276 ARG A CA 1
ATOM 2180 C C . ARG A 1 276 ? -21.144 -16.683 30.774 1.00 87.75 276 ARG A C 1
ATOM 2182 O O . ARG A 1 276 ? -22.190 -16.404 30.211 1.00 87.75 276 ARG A O 1
ATOM 2189 N N . GLU A 1 277 ? -20.268 -15.760 31.156 1.00 84.06 277 GLU A N 1
ATOM 2190 C CA . GLU A 1 277 ? -20.422 -14.330 30.869 1.00 84.06 277 GLU A CA 1
ATOM 2191 C C . GLU A 1 277 ? -20.032 -13.993 29.423 1.00 84.06 277 GLU A C 1
ATOM 2193 O O . GLU A 1 277 ? -20.475 -12.978 28.902 1.00 84.06 277 GLU A O 1
ATOM 2198 N N . LEU A 1 278 ? -19.235 -14.844 28.763 1.00 82.75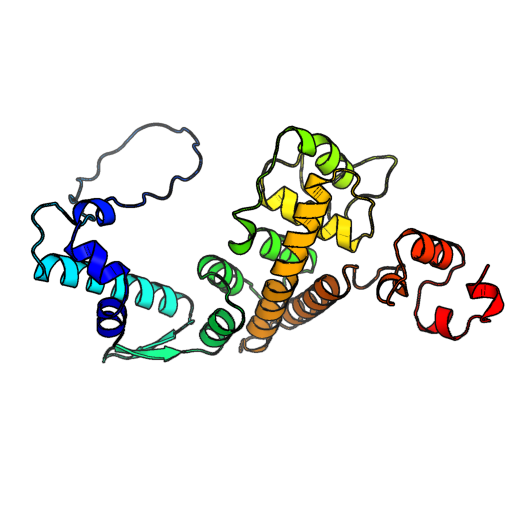 278 LEU A N 1
ATOM 2199 C CA . LEU A 1 278 ? -18.879 -14.696 27.346 1.00 82.75 278 LEU A CA 1
ATOM 2200 C C . LEU A 1 278 ? -19.976 -15.195 26.392 1.00 82.75 278 LEU A C 1
ATOM 2202 O O . LEU A 1 278 ? -19.987 -14.805 25.225 1.00 82.75 278 LEU A O 1
ATOM 2206 N N . GLU A 1 279 ? -20.847 -16.093 26.862 1.00 77.50 279 GLU A N 1
ATOM 2207 C CA . GLU A 1 279 ? -21.964 -16.656 26.088 1.00 77.50 279 GLU A CA 1
ATOM 2208 C C . GLU A 1 279 ? -23.208 -15.749 26.060 1.00 77.50 279 GLU A C 1
ATOM 2210 O O . GLU A 1 279 ? -24.055 -15.921 25.179 1.00 77.50 279 GLU A O 1
ATOM 2215 N N . LEU A 1 280 ? -23.316 -14.815 27.014 1.00 60.84 280 LEU A N 1
ATOM 2216 C CA . LEU A 1 280 ? -24.428 -13.868 27.185 1.00 60.84 280 LEU A CA 1
ATOM 2217 C C . LEU A 1 280 ? -24.242 -12.594 26.344 1.00 60.84 280 LEU A C 1
ATOM 2219 O O . LEU A 1 280 ? -25.269 -12.099 25.825 1.00 60.84 280 LEU A O 1
#

Foldseek 3Di:
DVLVVVCPDPVLVVCQVCVQVQFDDPPPPDDDDDDDDDDDDDDPPPSRGRDPPDDSVNSSVSVVVVVVVVLVLCVVLQQWDQDPVRDIDGDVLVVLCVVLVFDSVLSVLLSPDPQQDALLRVLLSLLPGPLQVPQFDDPVCQVVLVCQQDDDPDDHFPDRDPDGDDGSSSLLSRLLRCQQQLHDDPDPSSVVSSVSSLVSSLSSLVSSLVVVVPDPDNSPNSNVSSVQSNVCSVLSHHPQFLLNVSSDPPCDSVLSVVCVVVVNRDPVSVVPDDVVVSVD

Nearest PDB structures (foldseek):
  6ah0-assembly1_D  TM=7.819E-01  e=6.531E-09  Homo sapiens
  5yzg-assembly1_D  TM=7.899E-01  e=9.556E-09  Homo sapiens
  6s8o-assembly1_B  TM=7.636E-01  e=2.773E-09  Homo sapiens
  7dvq-assembly1_D  TM=7.648E-01  e=6.849E-09  Homo sapiens
  7a5p-assembly1_q  TM=7.548E-01  e=8.285E-09  Homo sapiens

Radius of gyration: 24.42 Å; Cα contacts (8 Å, |Δi|>4): 291; chains: 1; bounding box: 57×48×75 Å

InterPro domains:
  IPR004179 Sec63 domain [PF02889] (90-240)
  IPR004179 Sec63 domain [SM00973] (90-280)
  IPR036388 Winged helix-like DNA-binding domain superfamily [G3DSA:1.10.10.10] (1-90)
  IPR052247 Meiotic Crossover Helicase [PTHR47835] (49-280)

Mean predicted aligned error: 8.15 Å